Protein AF-A0A5C4WBJ3-F1 (afdb_monomer_lite)

Structure (mmCIF, N/CA/C/O backbone):
data_AF-A0A5C4WBJ3-F1
#
_entry.id   AF-A0A5C4WBJ3-F1
#
loop_
_atom_site.group_PDB
_atom_site.id
_atom_site.type_symbol
_atom_site.label_atom_id
_atom_site.label_alt_id
_atom_site.label_comp_id
_atom_site.label_asym_id
_atom_site.label_entity_id
_atom_site.label_seq_id
_atom_site.pdbx_PDB_ins_code
_atom_site.Cartn_x
_atom_site.Cartn_y
_atom_site.Cartn_z
_atom_site.occupancy
_atom_site.B_iso_or_equiv
_atom_site.auth_seq_id
_atom_site.auth_comp_id
_atom_site.auth_asym_id
_atom_site.auth_atom_id
_atom_site.pdbx_PDB_model_num
ATOM 1 N N . MET A 1 1 ? 21.682 9.623 -30.416 1.00 44.88 1 MET A N 1
ATOM 2 C CA . MET A 1 1 ? 21.051 10.030 -29.143 1.00 44.88 1 MET A CA 1
ATOM 3 C C . MET A 1 1 ? 19.793 9.192 -28.966 1.00 44.88 1 MET A C 1
ATOM 5 O O . MET A 1 1 ? 18.893 9.322 -29.782 1.00 44.88 1 MET A O 1
ATOM 9 N N . LYS A 1 2 ? 19.762 8.247 -28.016 1.00 42.19 2 LYS A N 1
ATOM 10 C CA . LYS A 1 2 ? 18.542 7.475 -27.725 1.00 42.19 2 LYS A CA 1
ATOM 11 C C . LYS A 1 2 ? 17.678 8.330 -26.802 1.00 42.19 2 LYS A C 1
ATOM 13 O O . LYS A 1 2 ? 18.071 8.558 -25.665 1.00 42.19 2 LYS A O 1
ATOM 18 N N . ILE A 1 3 ? 16.555 8.831 -27.305 1.00 49.19 3 ILE A N 1
ATOM 19 C CA . ILE A 1 3 ? 15.527 9.446 -26.464 1.00 49.19 3 ILE A CA 1
ATOM 20 C C . ILE A 1 3 ? 14.835 8.277 -25.767 1.00 49.19 3 ILE A C 1
ATOM 22 O O . ILE A 1 3 ? 14.109 7.524 -26.413 1.00 49.19 3 ILE A O 1
ATOM 26 N N . GLN A 1 4 ? 15.145 8.054 -24.491 1.00 53.19 4 GLN A N 1
ATOM 27 C CA . GLN A 1 4 ? 14.350 7.140 -23.680 1.00 53.19 4 GLN A CA 1
ATOM 28 C C . GLN A 1 4 ? 13.163 7.929 -23.127 1.00 53.19 4 GLN A C 1
ATOM 30 O O . GLN A 1 4 ? 13.381 9.004 -22.562 1.00 53.19 4 GLN A O 1
ATOM 35 N N . PRO A 1 5 ? 11.920 7.458 -23.319 1.00 51.28 5 PRO A N 1
ATOM 36 C CA . PRO A 1 5 ? 10.785 8.063 -22.647 1.00 51.28 5 PRO A CA 1
ATOM 37 C C . PRO A 1 5 ? 11.014 7.935 -21.138 1.00 51.28 5 PRO A C 1
ATOM 39 O O . PRO A 1 5 ? 11.160 6.833 -20.622 1.00 51.28 5 PRO A O 1
ATOM 42 N N . LYS A 1 6 ? 11.073 9.073 -20.442 1.00 59.47 6 LYS A N 1
ATOM 43 C CA . LYS A 1 6 ? 11.221 9.144 -18.980 1.00 59.47 6 LYS A CA 1
ATOM 44 C C . LYS A 1 6 ? 9.929 8.798 -18.223 1.00 59.47 6 LYS A C 1
ATOM 46 O O . LYS A 1 6 ? 9.885 8.932 -17.007 1.00 59.47 6 LYS A O 1
ATOM 51 N N . HIS A 1 7 ? 8.876 8.377 -18.922 1.00 63.12 7 HIS A N 1
ATOM 52 C CA . HIS A 1 7 ? 7.618 8.006 -18.287 1.00 63.12 7 HIS A CA 1
ATOM 53 C C . HIS A 1 7 ? 7.798 6.685 -17.542 1.00 63.12 7 HIS A C 1
ATOM 55 O O . HIS A 1 7 ? 8.005 5.635 -18.153 1.00 63.12 7 HIS A O 1
ATOM 61 N N . LYS A 1 8 ? 7.746 6.760 -16.213 1.00 74.75 8 LYS A N 1
ATOM 62 C CA . LYS A 1 8 ? 7.714 5.595 -15.333 1.00 74.75 8 LYS A CA 1
ATOM 63 C C . LYS A 1 8 ? 6.273 5.078 -15.338 1.00 74.75 8 LYS A C 1
ATOM 65 O O . LYS A 1 8 ? 5.350 5.856 -15.134 1.00 74.75 8 LYS A O 1
ATOM 70 N N . VAL A 1 9 ? 6.066 3.796 -15.632 1.00 83.50 9 VAL A N 1
ATOM 71 C CA . VAL A 1 9 ? 4.724 3.195 -15.709 1.00 83.50 9 VAL A CA 1
ATOM 72 C C . VAL A 1 9 ? 4.536 2.243 -14.538 1.00 83.50 9 VAL A C 1
ATOM 74 O O . VAL A 1 9 ? 5.408 1.425 -14.256 1.00 83.50 9 VAL A O 1
ATOM 77 N N . ALA A 1 10 ? 3.392 2.311 -13.861 1.00 90.38 10 ALA A N 1
ATOM 78 C CA . ALA A 1 10 ? 3.086 1.392 -12.773 1.00 90.38 10 ALA A CA 1
ATOM 79 C C . ALA A 1 10 ? 2.719 -0.001 -13.306 1.00 90.38 10 ALA A C 1
ATOM 81 O O . ALA A 1 10 ? 1.766 -0.160 -14.068 1.00 90.38 10 ALA A O 1
ATOM 82 N N . GLY A 1 11 ? 3.435 -1.025 -12.847 1.00 94.19 11 GLY A N 1
ATOM 83 C CA . GLY A 1 11 ? 2.983 -2.410 -12.911 1.00 94.19 11 GLY A CA 1
ATOM 84 C C . GLY A 1 11 ? 2.246 -2.756 -11.621 1.00 94.19 11 GLY A C 1
ATOM 85 O O . GLY A 1 11 ? 2.813 -2.592 -10.540 1.00 94.19 11 GLY A O 1
ATOM 86 N N . MET A 1 12 ? 1.011 -3.258 -11.716 1.00 96.50 12 MET A N 1
ATOM 87 C CA . MET A 1 12 ? 0.213 -3.684 -10.557 1.00 96.50 12 MET A CA 1
ATOM 88 C C . MET A 1 12 ? -0.168 -5.164 -10.638 1.00 96.50 12 MET A C 1
ATOM 90 O O . MET A 1 12 ? -0.562 -5.649 -11.698 1.00 96.50 12 MET A O 1
ATOM 94 N N . LEU A 1 13 ? -0.073 -5.875 -9.514 1.00 97.19 13 LEU A N 1
ATOM 95 C CA . LEU A 1 13 ? -0.484 -7.275 -9.395 1.00 97.19 13 LEU A CA 1
ATOM 96 C C . LEU A 1 13 ? -1.264 -7.496 -8.105 1.00 97.19 13 LEU A C 1
ATOM 98 O O . LEU A 1 13 ? -0.804 -7.148 -7.020 1.00 97.19 13 LEU A O 1
ATOM 102 N N . VAL A 1 14 ? -2.423 -8.134 -8.230 1.00 97.75 14 VAL A N 1
ATOM 103 C CA . VAL A 1 14 ? -3.223 -8.587 -7.092 1.00 97.75 14 VAL A CA 1
ATOM 104 C C . VAL A 1 14 ? -2.889 -10.042 -6.798 1.00 97.75 14 VAL A C 1
ATOM 106 O O . VAL A 1 14 ? -2.876 -10.879 -7.700 1.00 97.75 14 VAL A O 1
ATOM 109 N N . VAL A 1 15 ? -2.627 -10.340 -5.531 1.00 97.62 15 VAL A N 1
ATOM 110 C CA . VAL A 1 15 ? -2.229 -11.662 -5.056 1.00 97.62 15 VAL A CA 1
ATOM 111 C C . VAL A 1 15 ? -3.167 -12.089 -3.938 1.00 97.62 15 VAL A C 1
ATOM 113 O O . VAL A 1 15 ? -3.178 -11.485 -2.869 1.00 97.62 15 VAL A O 1
ATOM 116 N N . ASP A 1 16 ? -3.942 -13.145 -4.168 1.00 96.44 16 ASP A N 1
ATOM 117 C CA . ASP A 1 16 ? -4.686 -13.822 -3.105 1.00 96.44 16 ASP A CA 1
ATOM 118 C C . ASP A 1 16 ? -3.759 -14.755 -2.319 1.00 96.44 16 ASP A C 1
ATOM 120 O O . ASP A 1 16 ? -2.888 -15.415 -2.897 1.00 96.44 16 ASP A O 1
ATOM 124 N N . ARG A 1 17 ? -3.975 -14.842 -1.001 1.00 96.12 17 ARG A N 1
ATOM 125 C CA . ARG A 1 17 ? -3.176 -15.660 -0.075 1.00 96.12 17 ARG A CA 1
ATOM 126 C C . ARG A 1 17 ? -2.990 -17.093 -0.566 1.00 96.12 17 ARG A C 1
ATOM 128 O O . ARG A 1 17 ? -1.862 -17.579 -0.617 1.00 96.12 17 ARG A O 1
ATOM 135 N N . ASP A 1 18 ? -4.075 -17.728 -0.996 1.00 95.38 18 ASP A N 1
ATOM 136 C CA . ASP A 1 18 ? -4.088 -19.135 -1.420 1.00 95.38 18 ASP A CA 1
ATOM 137 C C . ASP A 1 18 ? -3.244 -19.394 -2.679 1.00 95.38 18 ASP A C 1
ATOM 139 O O . ASP A 1 18 ? -2.827 -20.521 -2.945 1.00 95.38 18 ASP A O 1
ATOM 143 N N . TYR A 1 19 ? -2.949 -18.343 -3.447 1.00 95.44 19 TYR A N 1
ATOM 144 C CA . TYR A 1 19 ? -2.185 -18.421 -4.690 1.00 95.44 19 TYR A CA 1
ATOM 145 C C . TYR A 1 19 ? -0.859 -17.663 -4.625 1.00 95.44 19 TYR A C 1
ATOM 147 O O . TYR A 1 19 ? -0.157 -17.584 -5.634 1.00 95.44 19 TYR A O 1
ATOM 155 N N . ALA A 1 20 ? -0.467 -17.158 -3.453 1.00 94.94 20 ALA A N 1
ATOM 156 C CA . ALA A 1 20 ? 0.694 -16.288 -3.313 1.00 94.94 20 ALA A CA 1
ATOM 157 C C . ALA A 1 20 ? 1.997 -16.939 -3.797 1.00 94.94 20 ALA A C 1
ATOM 159 O O . ALA A 1 20 ? 2.807 -16.282 -4.456 1.00 94.94 20 ALA A O 1
ATOM 160 N N . ILE A 1 21 ? 2.163 -18.248 -3.576 1.00 94.94 21 ILE A N 1
ATOM 161 C CA . ILE A 1 21 ? 3.327 -19.027 -4.036 1.00 94.94 21 ILE A CA 1
ATOM 162 C C . ILE A 1 21 ? 3.516 -18.970 -5.565 1.00 94.94 21 ILE A C 1
ATOM 164 O O . ILE A 1 21 ? 4.644 -19.064 -6.055 1.00 94.94 21 ILE A O 1
ATOM 168 N N . ARG A 1 22 ? 2.424 -18.761 -6.317 1.00 95.88 22 ARG A N 1
ATOM 169 C CA . ARG A 1 22 ? 2.396 -18.681 -7.786 1.00 95.88 22 ARG A CA 1
ATOM 170 C C . ARG A 1 22 ? 2.725 -17.288 -8.321 1.00 95.88 22 ARG A C 1
ATOM 172 O O . ARG A 1 22 ? 2.731 -17.108 -9.536 1.00 95.88 22 ARG A O 1
ATOM 179 N N . THR A 1 23 ? 3.002 -16.319 -7.446 1.00 96.56 23 THR A N 1
ATOM 180 C CA . THR A 1 23 ? 3.486 -14.995 -7.854 1.00 96.56 23 THR A CA 1
ATOM 181 C C . THR A 1 23 ? 4.742 -15.171 -8.718 1.00 96.56 23 THR A C 1
ATOM 183 O O . THR A 1 23 ? 5.690 -15.814 -8.247 1.00 96.56 23 THR A O 1
ATOM 186 N N . PRO A 1 24 ? 4.772 -14.641 -9.953 1.00 96.31 24 PRO A N 1
ATOM 187 C CA . PRO A 1 24 ? 5.900 -14.823 -10.863 1.00 96.31 24 PRO A CA 1
ATOM 188 C C . PRO A 1 24 ? 7.225 -14.298 -10.292 1.00 96.31 24 PRO A C 1
ATOM 190 O O . PRO A 1 24 ? 7.250 -13.330 -9.531 1.00 96.31 24 PRO A O 1
ATOM 193 N N . GLU A 1 25 ? 8.349 -14.933 -10.633 1.00 95.94 25 GLU A N 1
ATOM 194 C CA . GLU A 1 25 ? 9.658 -14.566 -10.067 1.00 95.94 25 GLU A CA 1
ATOM 195 C C . GLU A 1 25 ? 10.145 -13.170 -10.477 1.00 95.94 25 GLU A C 1
ATOM 197 O O . GLU A 1 25 ? 10.859 -12.527 -9.708 1.00 95.94 25 GLU A O 1
ATOM 202 N N . ASP A 1 26 ? 9.715 -12.660 -11.632 1.00 95.12 26 ASP A N 1
ATOM 203 C CA . ASP A 1 26 ? 10.029 -11.307 -12.108 1.00 95.12 26 ASP A CA 1
ATOM 204 C C . ASP A 1 26 ? 9.369 -10.206 -11.255 1.00 95.12 26 ASP A C 1
ATOM 206 O O . ASP A 1 26 ? 9.742 -9.037 -11.337 1.00 95.12 26 ASP A O 1
ATOM 210 N N . TRP A 1 27 ? 8.433 -10.565 -10.372 1.00 96.69 27 TRP A N 1
ATOM 211 C CA . TRP A 1 27 ? 7.917 -9.682 -9.324 1.00 96.69 27 TRP A CA 1
ATOM 212 C C . TRP A 1 27 ? 8.817 -9.617 -8.088 1.00 96.69 27 TRP A C 1
ATOM 214 O O . TRP A 1 27 ? 8.510 -8.902 -7.136 1.00 96.69 27 TRP A O 1
ATOM 224 N N . ASN A 1 28 ? 9.957 -10.311 -8.059 1.00 97.00 28 ASN A N 1
ATOM 225 C CA . ASN A 1 28 ? 10.933 -10.165 -6.983 1.00 97.00 28 ASN A CA 1
ATOM 226 C C . ASN A 1 28 ? 11.854 -8.944 -7.175 1.00 97.00 28 ASN A C 1
ATOM 228 O O . ASN A 1 28 ? 13.078 -9.060 -7.140 1.00 97.00 28 ASN A O 1
ATOM 232 N N . VAL A 1 29 ? 11.247 -7.773 -7.359 1.00 96.38 29 VAL A N 1
ATOM 233 C CA . VAL A 1 29 ? 11.904 -6.482 -7.623 1.00 96.38 29 VAL A CA 1
ATOM 234 C C . VAL A 1 29 ? 11.525 -5.443 -6.564 1.00 96.38 29 VAL A C 1
ATOM 236 O O . VAL A 1 29 ? 10.570 -5.675 -5.816 1.00 96.38 29 VAL A O 1
ATOM 239 N N . PRO A 1 30 ? 12.246 -4.313 -6.460 1.00 96.62 30 PRO A N 1
ATOM 240 C CA . PRO A 1 30 ? 11.859 -3.223 -5.575 1.00 96.62 30 PRO A CA 1
ATOM 241 C C . PRO A 1 30 ? 10.481 -2.631 -5.902 1.00 96.62 30 PRO A C 1
ATOM 243 O O . PRO A 1 30 ? 10.091 -2.531 -7.066 1.00 96.62 30 PRO A O 1
ATOM 246 N N . GLY A 1 31 ? 9.779 -2.178 -4.867 1.00 96.44 31 GLY A N 1
ATOM 247 C CA . GLY A 1 31 ? 8.517 -1.458 -4.995 1.00 96.44 31 GLY A CA 1
ATOM 248 C C . GLY A 1 31 ? 7.750 -1.379 -3.686 1.00 96.44 31 GLY A C 1
ATOM 249 O O . GLY A 1 31 ? 8.330 -1.522 -2.606 1.00 96.44 31 GLY A O 1
ATOM 250 N N . VAL A 1 32 ? 6.442 -1.168 -3.785 1.00 97.50 32 VAL A N 1
ATOM 251 C CA . VAL A 1 32 ? 5.538 -1.063 -2.633 1.00 97.50 32 VAL A CA 1
ATOM 252 C C . VAL A 1 32 ? 4.422 -2.092 -2.713 1.00 97.50 32 VAL A C 1
ATOM 254 O O . VAL A 1 32 ? 4.072 -2.573 -3.790 1.00 97.50 32 VAL A O 1
ATOM 257 N N . TYR A 1 33 ? 3.891 -2.472 -1.563 1.00 98.12 33 TYR A N 1
ATOM 258 C CA . TYR A 1 33 ? 2.781 -3.398 -1.458 1.00 98.12 33 TYR A CA 1
ATOM 259 C C . TYR A 1 33 ? 1.792 -2.943 -0.391 1.00 98.12 33 TYR A C 1
ATOM 261 O O . TYR A 1 33 ? 2.151 -2.289 0.587 1.00 98.12 33 TYR A O 1
ATOM 269 N N . LEU A 1 34 ? 0.545 -3.338 -0.587 1.00 98.31 34 LEU A N 1
ATOM 270 C CA . LEU A 1 34 ? -0.560 -3.147 0.335 1.00 98.31 34 LEU A CA 1
ATOM 271 C C . LEU A 1 34 ? -1.146 -4.517 0.659 1.00 98.31 34 LEU A C 1
ATOM 273 O O . LEU A 1 34 ? -1.502 -5.261 -0.249 1.00 98.31 34 LEU A O 1
ATOM 277 N N . LEU A 1 35 ? -1.231 -4.856 1.937 1.00 98.38 35 LEU A N 1
ATOM 278 C CA . LEU A 1 35 ? -1.924 -6.037 2.439 1.00 98.38 35 LEU A CA 1
ATOM 279 C C . LEU A 1 35 ? -3.315 -5.628 2.903 1.00 98.38 35 LEU A C 1
ATOM 281 O O . LEU A 1 35 ? -3.482 -4.536 3.442 1.00 98.38 35 LEU A O 1
ATOM 285 N N . MET A 1 36 ? -4.287 -6.499 2.667 1.00 97.94 36 MET A N 1
ATOM 286 C CA . MET A 1 36 ? -5.694 -6.229 2.920 1.00 97.94 36 MET A CA 1
ATOM 287 C C . MET A 1 36 ? -6.330 -7.405 3.652 1.00 97.94 36 MET A C 1
ATOM 289 O O . MET A 1 36 ? -6.074 -8.574 3.322 1.00 97.94 36 MET A O 1
ATOM 293 N N . ASP A 1 37 ? -7.188 -7.074 4.607 1.00 96.56 37 ASP A N 1
ATOM 294 C CA . ASP A 1 37 ? -8.173 -7.977 5.185 1.00 96.56 37 ASP A CA 1
ATOM 295 C C . ASP A 1 37 ? -9.500 -7.898 4.452 1.00 96.56 37 ASP A C 1
ATOM 297 O O . ASP A 1 37 ? -9.772 -6.963 3.704 1.00 96.56 37 ASP A O 1
ATOM 301 N N . ARG A 1 38 ? -10.336 -8.914 4.662 1.00 95.94 38 ARG A N 1
ATOM 302 C CA . ARG A 1 38 ? -11.669 -8.932 4.069 1.00 95.94 38 ARG A CA 1
ATOM 303 C C . ARG A 1 38 ? -12.490 -7.783 4.664 1.00 95.94 38 ARG A C 1
ATOM 305 O O . ARG A 1 38 ? -12.496 -7.658 5.888 1.00 95.94 38 ARG A O 1
ATOM 312 N N . PRO A 1 39 ? -13.214 -7.015 3.834 1.00 96.00 39 PRO A N 1
ATOM 313 C CA . PRO A 1 39 ? -14.180 -6.056 4.341 1.00 96.00 39 PRO A CA 1
ATOM 314 C C . PRO A 1 39 ? -15.218 -6.717 5.255 1.00 96.00 39 PRO A C 1
ATOM 316 O O . PRO A 1 39 ? -15.686 -7.824 4.963 1.00 96.00 39 PRO A O 1
ATOM 319 N N . ASP A 1 40 ? -15.554 -6.047 6.356 1.00 95.00 40 ASP A N 1
ATOM 320 C CA . ASP A 1 40 ? -16.653 -6.418 7.247 1.00 95.00 40 ASP A CA 1
ATOM 321 C C . ASP A 1 40 ? -18.022 -6.050 6.636 1.00 95.00 40 ASP A C 1
ATOM 323 O O . ASP A 1 40 ? -18.115 -5.590 5.492 1.00 95.00 40 ASP A O 1
ATOM 327 N N . ALA A 1 41 ? -19.110 -6.302 7.370 1.00 92.69 41 ALA A N 1
ATOM 328 C CA . ALA A 1 41 ? -20.467 -6.028 6.889 1.00 92.69 41 ALA A CA 1
ATOM 329 C C . ALA A 1 41 ? -20.725 -4.525 6.667 1.00 92.69 41 ALA A C 1
ATOM 331 O O . ALA A 1 41 ? -21.540 -4.153 5.824 1.00 92.69 41 ALA A O 1
ATOM 332 N N . GLU A 1 42 ? -19.999 -3.674 7.388 1.00 90.38 42 GLU A N 1
ATOM 333 C CA . GLU A 1 42 ? -20.033 -2.218 7.301 1.00 90.38 42 GLU A CA 1
ATOM 334 C C . GLU A 1 42 ? -19.051 -1.668 6.246 1.00 90.38 42 GLU A C 1
ATOM 336 O O . GLU A 1 42 ? -18.988 -0.457 6.020 1.00 90.38 42 GLU A O 1
ATOM 341 N N . GLY A 1 43 ? -18.296 -2.543 5.571 1.00 91.25 43 GLY A N 1
ATOM 342 C CA . GLY A 1 43 ? -17.327 -2.187 4.538 1.00 91.25 43 GLY A CA 1
ATOM 343 C C . GLY A 1 43 ? -15.991 -1.670 5.074 1.00 91.25 43 GLY A C 1
ATOM 344 O O . GLY A 1 43 ? -15.212 -1.117 4.295 1.00 91.25 43 GLY A O 1
ATOM 345 N N . ARG A 1 44 ? -15.706 -1.838 6.371 1.00 95.31 44 ARG A N 1
ATOM 346 C CA . ARG A 1 44 ? -14.402 -1.530 6.972 1.00 95.31 44 ARG A CA 1
ATOM 347 C C . ARG A 1 44 ? -13.435 -2.685 6.787 1.00 95.31 44 ARG A C 1
ATOM 349 O O . ARG A 1 44 ? -13.845 -3.840 6.729 1.00 95.31 44 ARG A O 1
ATOM 356 N N . TRP A 1 45 ? -12.147 -2.392 6.712 1.00 97.06 45 TRP A N 1
ATOM 357 C CA . TRP A 1 45 ? -11.132 -3.406 6.444 1.00 97.06 45 TRP A CA 1
ATOM 358 C C . TRP A 1 45 ? -9.769 -3.012 7.005 1.00 97.06 45 TRP A C 1
ATOM 360 O O . TRP A 1 45 ? -9.417 -1.835 7.069 1.00 97.06 45 TRP A O 1
ATOM 370 N N . GLY A 1 46 ? -8.999 -4.027 7.395 1.00 97.12 46 GLY A N 1
ATOM 371 C CA . GLY A 1 46 ? -7.623 -3.879 7.849 1.00 97.12 46 GLY A CA 1
ATOM 372 C C . GLY A 1 46 ? -6.657 -3.717 6.679 1.00 97.12 46 GLY A C 1
ATOM 373 O O . GLY A 1 46 ? -6.759 -4.415 5.665 1.00 97.12 46 GLY A O 1
ATOM 374 N N . ALA A 1 47 ? -5.696 -2.809 6.824 1.00 97.81 47 ALA A N 1
ATOM 375 C CA . ALA A 1 47 ? -4.676 -2.520 5.829 1.00 97.81 47 ALA A CA 1
ATOM 376 C C . ALA A 1 47 ? -3.269 -2.482 6.431 1.00 97.81 47 ALA A C 1
ATOM 378 O O . ALA A 1 47 ? -3.051 -2.034 7.559 1.00 97.81 47 ALA A O 1
ATOM 379 N N . TYR A 1 48 ? -2.280 -2.887 5.638 1.00 97.75 48 TYR A N 1
ATOM 380 C CA . TYR A 1 48 ? -0.871 -2.646 5.937 1.00 97.75 48 TYR A CA 1
ATOM 381 C C . TYR A 1 48 ? -0.116 -2.257 4.673 1.00 97.75 48 TYR A C 1
ATOM 383 O O . TYR A 1 48 ? -0.107 -3.001 3.694 1.00 97.75 48 TYR A O 1
ATOM 391 N N . VAL A 1 49 ? 0.561 -1.114 4.707 1.00 97.81 49 VAL A N 1
ATOM 392 C CA . VAL A 1 49 ? 1.428 -0.652 3.621 1.00 97.81 49 VAL A CA 1
ATOM 393 C C . VAL A 1 49 ? 2.868 -0.994 3.957 1.00 97.81 49 VAL A C 1
ATOM 395 O O . VAL A 1 49 ? 3.345 -0.708 5.054 1.00 97.81 49 VAL A O 1
ATOM 398 N N . GLY A 1 50 ? 3.578 -1.583 3.007 1.00 96.56 50 GLY A N 1
ATOM 399 C CA . GLY A 1 50 ? 4.999 -1.837 3.150 1.00 96.56 50 GLY A CA 1
ATOM 400 C C . GLY A 1 50 ? 5.754 -1.607 1.855 1.00 96.56 50 GLY A C 1
ATOM 401 O O . GLY A 1 50 ? 5.194 -1.611 0.760 1.00 96.56 50 GLY A O 1
ATOM 402 N N . LYS A 1 51 ? 7.070 -1.470 1.971 1.00 96.19 51 LYS A N 1
ATOM 403 C CA . LYS A 1 51 ? 7.975 -1.481 0.820 1.00 96.19 51 LYS A CA 1
ATOM 404 C C . LYS A 1 51 ? 8.887 -2.693 0.779 1.00 96.19 51 LYS A C 1
ATOM 406 O O . LYS A 1 51 ? 9.231 -3.304 1.795 1.00 96.19 51 LYS A O 1
ATOM 411 N N . ALA A 1 52 ? 9.360 -2.991 -0.420 1.00 96.12 52 ALA A N 1
ATOM 412 C CA . ALA A 1 52 ? 10.444 -3.917 -0.663 1.00 96.12 52 ALA A CA 1
ATOM 413 C C . ALA A 1 52 ? 11.567 -3.211 -1.426 1.00 96.12 52 ALA A C 1
ATOM 415 O O . ALA A 1 52 ? 11.335 -2.569 -2.443 1.00 96.12 52 ALA A O 1
ATOM 416 N N . THR A 1 53 ? 12.800 -3.354 -0.941 1.00 92.19 53 THR A N 1
ATOM 417 C CA . THR A 1 53 ? 14.008 -2.913 -1.650 1.00 92.19 53 THR A CA 1
ATOM 418 C C . THR A 1 53 ? 14.785 -4.149 -2.106 1.00 92.19 53 THR A C 1
ATOM 420 O O . THR A 1 53 ? 14.312 -4.881 -2.969 1.00 92.19 53 THR A O 1
ATOM 423 N N . THR A 1 54 ? 15.914 -4.471 -1.475 1.00 90.19 54 THR A N 1
ATOM 424 C CA . THR A 1 54 ? 16.821 -5.560 -1.871 1.00 90.19 54 THR A CA 1
ATOM 425 C C . THR A 1 54 ? 16.176 -6.947 -1.839 1.00 90.19 54 THR A C 1
ATOM 427 O O . THR A 1 54 ? 16.537 -7.819 -2.621 1.00 90.19 54 THR A O 1
ATOM 430 N N . SER A 1 55 ? 15.218 -7.181 -0.939 1.00 90.69 55 SER A N 1
ATOM 431 C CA . SER A 1 55 ? 14.526 -8.471 -0.842 1.00 90.69 55 SER A CA 1
ATOM 432 C C . SER A 1 55 ? 13.572 -8.734 -2.013 1.00 90.69 55 SER A C 1
ATOM 434 O O . SER A 1 55 ? 13.354 -9.895 -2.341 1.00 90.69 55 SER A O 1
ATOM 436 N N . GLY A 1 56 ? 13.025 -7.683 -2.634 1.00 96.50 56 GLY A N 1
ATOM 437 C CA . GLY A 1 56 ? 11.989 -7.779 -3.664 1.00 96.50 56 GLY A CA 1
ATOM 438 C C . GLY A 1 56 ? 10.566 -7.965 -3.117 1.00 96.50 56 GLY A C 1
ATOM 439 O O . GLY A 1 56 ? 10.373 -8.452 -1.996 1.00 96.50 56 GLY A O 1
ATOM 440 N N . LEU A 1 57 ? 9.571 -7.535 -3.900 1.00 98.00 57 LEU A N 1
ATOM 441 C CA . LEU A 1 57 ? 8.148 -7.560 -3.539 1.00 98.00 57 LEU A CA 1
ATOM 442 C C . LEU A 1 57 ? 7.645 -8.978 -3.286 1.00 98.00 57 LEU A C 1
ATOM 444 O O . LEU A 1 57 ? 7.087 -9.240 -2.222 1.00 98.00 57 LEU A O 1
ATOM 448 N N . ARG A 1 58 ? 7.898 -9.903 -4.222 1.00 97.81 58 ARG A N 1
ATOM 449 C CA . ARG A 1 58 ? 7.473 -11.306 -4.106 1.00 97.81 58 ARG A CA 1
ATOM 450 C C . ARG A 1 58 ? 7.861 -11.918 -2.759 1.00 97.81 58 ARG A C 1
ATOM 452 O O . ARG A 1 58 ? 6.996 -12.430 -2.056 1.00 97.81 58 ARG A O 1
ATOM 459 N N . LYS A 1 59 ? 9.144 -11.858 -2.381 1.00 97.44 59 LYS A N 1
ATOM 460 C CA . LYS A 1 59 ? 9.615 -12.444 -1.113 1.00 97.44 59 LYS A CA 1
ATOM 461 C C . LYS A 1 59 ? 8.956 -11.798 0.105 1.00 97.44 59 LYS A C 1
ATOM 463 O O . LYS A 1 59 ? 8.566 -12.513 1.020 1.00 97.44 59 LYS A O 1
ATOM 468 N N . ARG A 1 60 ? 8.814 -10.467 0.115 1.00 97.19 60 ARG A N 1
ATOM 469 C CA . ARG A 1 60 ? 8.208 -9.745 1.246 1.00 97.19 60 ARG A CA 1
ATOM 470 C C . ARG A 1 60 ? 6.734 -10.061 1.417 1.00 97.19 60 ARG A C 1
ATOM 472 O O . ARG A 1 60 ? 6.307 -10.312 2.535 1.00 97.19 60 ARG A O 1
ATOM 479 N N . VAL A 1 61 ? 5.975 -10.072 0.328 1.00 97.44 61 VAL A N 1
ATOM 480 C CA . VAL A 1 61 ? 4.545 -10.375 0.387 1.00 97.44 61 VAL A CA 1
ATOM 481 C C . VAL A 1 61 ? 4.315 -11.819 0.819 1.00 97.44 61 VAL A C 1
ATOM 483 O O . VAL A 1 61 ? 3.479 -12.042 1.684 1.00 97.44 61 VAL A O 1
ATOM 486 N N . LEU A 1 62 ? 5.091 -12.782 0.308 1.00 97.06 62 LEU A N 1
ATOM 487 C CA . LEU A 1 62 ? 5.022 -14.173 0.775 1.00 97.06 62 LEU A CA 1
ATOM 488 C C . LEU A 1 62 ? 5.238 -14.275 2.290 1.00 97.06 62 LEU A C 1
ATOM 490 O O . LEU A 1 62 ? 4.402 -14.842 2.985 1.00 97.06 62 LEU A O 1
ATOM 494 N N . GLU A 1 63 ? 6.298 -13.649 2.808 1.00 96.31 63 GLU A N 1
ATOM 495 C CA . GLU A 1 63 ? 6.591 -13.637 4.247 1.00 96.31 63 GLU A CA 1
ATOM 496 C C . GLU A 1 63 ? 5.432 -13.041 5.069 1.00 96.31 63 GLU A C 1
ATOM 498 O O . GLU A 1 63 ? 5.060 -13.566 6.119 1.00 96.31 63 GLU A O 1
ATOM 503 N N . GLN A 1 64 ? 4.847 -11.936 4.601 1.00 96.12 64 GLN A N 1
ATOM 504 C CA . GLN A 1 64 ? 3.758 -11.264 5.308 1.00 96.12 64 GLN A CA 1
ATOM 505 C C . GLN A 1 64 ? 2.452 -12.062 5.275 1.00 96.12 64 GLN A C 1
ATOM 507 O O . GLN A 1 64 ? 1.767 -12.158 6.293 1.00 96.12 64 GLN A O 1
ATOM 512 N N . LEU A 1 65 ? 2.113 -12.654 4.128 1.00 95.56 65 LEU A N 1
ATOM 513 C CA . LEU A 1 65 ? 0.920 -13.483 3.977 1.00 95.56 65 LEU A CA 1
ATOM 514 C C . LEU A 1 65 ? 1.025 -14.778 4.796 1.00 95.56 65 LEU A C 1
ATOM 516 O O . LEU A 1 65 ? 0.018 -15.232 5.327 1.00 95.56 65 LEU A O 1
ATOM 520 N N . GLU A 1 66 ? 2.220 -15.351 4.960 1.00 93.31 66 GLU A N 1
ATOM 521 C CA . GLU A 1 66 ? 2.435 -16.526 5.819 1.00 93.31 66 GLU A CA 1
ATOM 522 C C . GLU A 1 66 ? 2.256 -16.204 7.310 1.00 93.31 66 GLU A C 1
ATOM 524 O O . GLU A 1 66 ? 1.661 -16.988 8.050 1.00 93.31 66 GLU A O 1
ATOM 529 N N . ARG A 1 67 ? 2.756 -15.047 7.759 1.00 91.25 67 ARG A N 1
ATOM 530 C CA . ARG A 1 67 ? 2.790 -14.666 9.182 1.00 91.25 67 ARG A CA 1
ATOM 531 C C . ARG A 1 67 ? 1.530 -13.947 9.668 1.00 91.25 67 ARG A C 1
ATOM 533 O O . ARG A 1 67 ? 1.297 -13.895 10.874 1.00 91.25 67 ARG A O 1
ATOM 540 N N . GLY A 1 68 ? 0.776 -13.333 8.759 1.00 88.44 68 GLY A N 1
ATOM 541 C CA . GLY A 1 68 ? -0.367 -12.473 9.067 1.00 88.44 68 GLY A CA 1
ATOM 542 C C . GLY A 1 68 ? -1.728 -13.125 8.820 1.00 88.44 68 GLY A C 1
ATOM 543 O O . GLY A 1 68 ? -1.827 -14.277 8.399 1.00 88.44 68 GLY A O 1
ATOM 544 N N . HIS A 1 69 ? -2.789 -12.355 9.063 1.00 93.81 69 HIS A N 1
ATOM 545 C CA . HIS A 1 69 ? -4.192 -12.709 8.794 1.00 93.81 69 HIS A CA 1
ATOM 546 C C . HIS A 1 69 ? -4.690 -12.201 7.429 1.00 93.81 69 HIS A C 1
ATOM 548 O O . HIS A 1 69 ? -5.757 -12.606 6.977 1.00 93.81 69 HIS A O 1
ATOM 554 N N . TRP A 1 70 ? -3.856 -11.423 6.739 1.00 97.44 70 TRP A N 1
ATOM 555 C CA . TRP A 1 70 ? -4.098 -10.873 5.413 1.00 97.44 70 TRP A CA 1
ATOM 556 C C . TRP A 1 70 ? -4.593 -11.929 4.426 1.00 97.44 70 TRP A C 1
ATOM 558 O O . TRP A 1 70 ? -4.005 -13.014 4.304 1.00 97.44 70 TRP A O 1
ATOM 568 N N . TYR A 1 71 ? -5.649 -11.599 3.686 1.00 96.75 71 TYR A N 1
ATOM 569 C CA . TYR A 1 71 ? -6.206 -12.496 2.670 1.00 96.75 71 TYR A CA 1
ATOM 570 C C . TYR A 1 71 ? -5.736 -12.141 1.257 1.00 96.75 71 TYR A C 1
ATOM 572 O O . TYR A 1 71 ? -5.738 -13.005 0.377 1.00 96.75 71 TYR A O 1
ATOM 580 N N . ARG A 1 72 ? -5.314 -10.889 1.042 1.00 97.25 72 ARG A N 1
ATOM 581 C CA . ARG A 1 72 ? -4.920 -10.376 -0.269 1.00 97.25 72 ARG A CA 1
ATOM 582 C C . ARG A 1 72 ? -3.814 -9.335 -0.159 1.00 97.25 72 ARG A C 1
ATOM 584 O O . ARG A 1 72 ? -3.705 -8.627 0.838 1.00 97.25 72 ARG A O 1
ATOM 591 N N . ALA A 1 73 ? -3.021 -9.224 -1.216 1.00 98.31 73 ALA A N 1
ATOM 592 C CA . ALA A 1 73 ? -2.034 -8.176 -1.399 1.00 98.31 73 ALA A CA 1
ATOM 593 C C . ALA A 1 73 ? -2.181 -7.503 -2.772 1.00 98.31 73 ALA A C 1
ATOM 595 O O . ALA A 1 73 ? -2.519 -8.156 -3.759 1.00 98.31 73 ALA A O 1
ATOM 596 N N . LEU A 1 74 ? -1.892 -6.207 -2.840 1.00 98.44 74 LEU A N 1
ATOM 597 C CA . LEU A 1 74 ? -1.664 -5.447 -4.065 1.00 98.44 74 LEU A CA 1
ATOM 598 C C . LEU A 1 74 ? -0.182 -5.076 -4.115 1.00 98.44 74 LEU A C 1
ATOM 600 O O . LEU A 1 74 ? 0.325 -4.427 -3.206 1.00 98.44 74 LEU A O 1
ATOM 604 N N . LEU A 1 75 ? 0.516 -5.501 -5.161 1.00 98.25 75 LEU A N 1
ATOM 605 C CA . LEU A 1 75 ? 1.923 -5.204 -5.406 1.00 98.25 75 LEU A CA 1
ATOM 606 C C . LEU A 1 75 ? 2.011 -4.129 -6.480 1.00 98.25 75 LEU A C 1
ATOM 608 O O . LEU A 1 75 ? 1.308 -4.208 -7.486 1.00 98.25 75 LEU A O 1
ATOM 612 N N . ILE A 1 76 ? 2.909 -3.168 -6.288 1.00 97.38 76 ILE A N 1
ATOM 613 C CA . ILE A 1 76 ? 3.143 -2.064 -7.213 1.00 97.38 76 ILE A CA 1
ATOM 614 C C . ILE A 1 76 ? 4.644 -1.967 -7.473 1.00 97.38 76 ILE A C 1
ATOM 616 O O . ILE A 1 76 ? 5.444 -1.740 -6.559 1.00 97.38 76 ILE A O 1
ATOM 620 N N . ARG A 1 77 ? 5.025 -2.136 -8.738 1.00 95.25 77 ARG A N 1
ATOM 621 C CA . ARG A 1 77 ? 6.398 -1.991 -9.230 1.00 95.25 77 ARG A CA 1
ATOM 622 C C . ARG A 1 77 ? 6.458 -0.950 -10.338 1.00 95.25 77 ARG A C 1
ATOM 624 O O . ARG A 1 77 ? 5.436 -0.532 -10.873 1.00 95.25 77 ARG A O 1
ATOM 631 N N . SER A 1 78 ? 7.670 -0.577 -10.718 1.00 93.38 78 SER A N 1
ATOM 632 C CA . SER A 1 78 ? 7.894 0.121 -11.979 1.00 93.38 78 SER A CA 1
ATOM 633 C C . SER A 1 78 ? 7.972 -0.879 -13.137 1.00 93.38 78 SER A C 1
ATOM 635 O O . SER A 1 78 ? 8.601 -1.932 -13.020 1.00 93.38 78 SER A O 1
ATOM 637 N N . GLU A 1 79 ? 7.316 -0.544 -14.239 1.00 89.06 79 GLU A N 1
ATOM 638 C CA . GLU A 1 79 ? 7.260 -1.279 -15.498 1.00 89.06 79 GLU A CA 1
ATOM 639 C C . GLU A 1 79 ? 8.075 -0.516 -16.561 1.00 89.06 79 GLU A C 1
ATOM 641 O O . GLU A 1 79 ? 8.268 0.696 -16.465 1.00 89.06 79 GLU A O 1
ATOM 646 N N . GLY A 1 80 ? 8.592 -1.208 -17.582 1.00 79.69 80 GLY A N 1
ATOM 647 C CA . GLY A 1 80 ? 9.362 -0.555 -18.655 1.00 79.69 80 GLY A CA 1
ATOM 648 C C . GLY A 1 80 ? 10.879 -0.475 -18.430 1.00 79.69 80 GLY A C 1
ATOM 649 O O . GLY A 1 80 ? 11.566 0.299 -19.090 1.00 79.69 80 GLY A O 1
ATOM 650 N N . GLY A 1 81 ? 11.431 -1.307 -17.540 1.00 74.06 81 GLY A N 1
ATOM 651 C CA . GLY A 1 81 ? 12.881 -1.539 -17.437 1.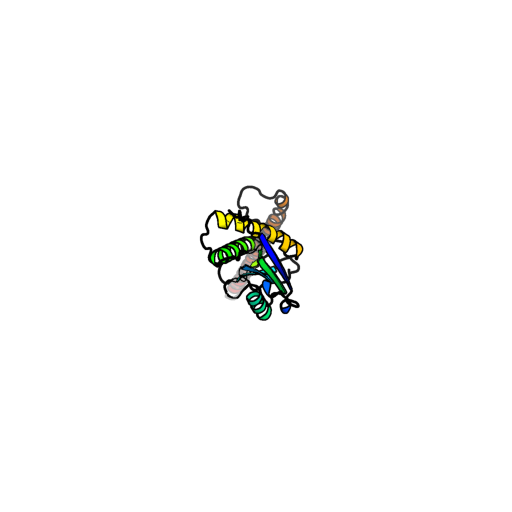00 74.06 81 GLY A CA 1
ATOM 652 C C . GLY A 1 81 ? 13.642 -0.613 -16.483 1.00 74.06 81 GLY A C 1
ATOM 653 O O . GLY A 1 81 ? 14.856 -0.753 -16.347 1.00 74.06 81 GLY A O 1
ATOM 654 N N . HIS A 1 82 ? 12.963 0.303 -15.794 1.00 83.19 82 HIS A N 1
ATOM 655 C CA . HIS A 1 82 ? 13.515 1.035 -14.650 1.00 83.19 82 HIS A CA 1
ATOM 656 C C . HIS A 1 82 ? 12.938 0.463 -13.358 1.00 83.19 82 HIS A C 1
ATOM 658 O O . HIS A 1 82 ? 11.735 0.230 -13.277 1.00 83.19 82 HIS A O 1
ATOM 664 N N . GLN A 1 83 ? 13.791 0.206 -12.366 1.00 90.31 83 GLN A N 1
ATOM 665 C CA . GLN A 1 83 ? 13.373 -0.265 -11.045 1.00 90.31 83 GLN A CA 1
ATOM 666 C C . GLN A 1 83 ? 13.353 0.897 -10.064 1.00 90.31 83 GLN A C 1
ATOM 668 O O . GLN A 1 83 ? 14.193 1.791 -10.150 1.00 90.31 83 GLN A O 1
ATOM 673 N N . LEU A 1 84 ? 12.430 0.831 -9.108 1.00 91.75 84 LEU A N 1
ATOM 674 C CA . LEU A 1 84 ? 12.340 1.825 -8.050 1.00 91.75 84 LEU A CA 1
ATOM 675 C C . LEU A 1 84 ? 13.563 1.723 -7.134 1.00 91.75 84 LEU A C 1
ATOM 677 O O . LEU A 1 84 ? 13.897 0.644 -6.638 1.00 91.75 84 LEU A O 1
ATOM 681 N N . HIS A 1 85 ? 14.224 2.841 -6.870 1.00 91.81 85 HIS A N 1
ATOM 682 C CA . HIS A 1 85 ? 15.235 2.908 -5.828 1.00 91.81 85 HIS A CA 1
ATOM 683 C C . HIS A 1 85 ? 14.591 3.052 -4.439 1.00 91.81 85 HIS A C 1
ATOM 685 O O . HIS A 1 85 ? 13.384 3.238 -4.280 1.00 91.81 85 HIS A O 1
ATOM 691 N N . SER A 1 86 ? 15.405 2.952 -3.384 1.00 91.56 86 SER A N 1
ATOM 692 C CA . SER A 1 86 ? 14.919 2.934 -1.995 1.00 91.56 86 SER A CA 1
ATOM 693 C C . SER A 1 86 ? 14.143 4.193 -1.596 1.00 91.56 86 SER A C 1
ATOM 695 O O . SER A 1 86 ? 13.180 4.077 -0.840 1.00 91.56 86 SER A O 1
ATOM 697 N N . GLY A 1 87 ? 14.569 5.357 -2.099 1.00 91.81 87 GLY A N 1
ATOM 698 C CA . GLY A 1 87 ? 13.870 6.641 -1.974 1.00 91.81 87 GLY A CA 1
ATOM 699 C C . GLY A 1 87 ? 12.467 6.627 -2.579 1.00 91.81 87 GLY A C 1
ATOM 700 O O . GLY A 1 87 ? 11.507 6.858 -1.857 1.00 91.81 87 GLY A O 1
ATOM 701 N N . GLU A 1 88 ? 12.331 6.272 -3.860 1.00 92.69 88 GLU A N 1
ATOM 702 C CA . GLU A 1 88 ? 11.029 6.220 -4.548 1.00 92.69 88 GLU A CA 1
ATOM 703 C C . GLU A 1 88 ? 10.071 5.233 -3.886 1.00 92.69 88 GLU A C 1
ATOM 705 O O . GLU A 1 88 ? 8.904 5.544 -3.667 1.00 92.69 88 GLU A O 1
ATOM 710 N N . ALA A 1 89 ? 10.573 4.055 -3.503 1.00 94.12 89 ALA A N 1
ATOM 711 C CA . ALA A 1 89 ? 9.772 3.075 -2.785 1.00 94.12 89 ALA A CA 1
ATOM 712 C C . ALA A 1 89 ? 9.332 3.587 -1.400 1.00 94.12 89 ALA A C 1
ATOM 714 O O . ALA A 1 89 ? 8.226 3.282 -0.974 1.00 94.12 89 ALA A O 1
ATOM 715 N N . ALA A 1 90 ? 10.167 4.359 -0.692 1.00 93.38 90 ALA A N 1
ATOM 716 C CA . ALA A 1 90 ? 9.795 4.961 0.594 1.00 93.38 90 ALA A CA 1
ATOM 717 C C . ALA A 1 90 ? 8.739 6.063 0.435 1.00 93.38 90 ALA A C 1
ATOM 719 O O . ALA A 1 90 ? 7.791 6.116 1.211 1.00 93.38 90 ALA A O 1
ATOM 720 N N . TRP A 1 91 ? 8.891 6.909 -0.581 1.00 93.38 91 TRP A N 1
ATOM 721 C CA . TRP A 1 91 ? 7.946 7.980 -0.878 1.00 93.38 91 TRP A CA 1
ATOM 722 C C . TRP A 1 91 ? 6.579 7.416 -1.284 1.00 93.38 91 TRP A C 1
ATOM 724 O O . TRP A 1 91 ? 5.558 7.802 -0.720 1.00 93.38 91 TRP A O 1
ATOM 734 N N . LEU A 1 92 ? 6.547 6.423 -2.185 1.00 94.38 92 LEU A N 1
ATOM 735 C CA . LEU A 1 92 ? 5.305 5.737 -2.565 1.00 94.38 92 LEU A CA 1
ATOM 736 C C . LEU A 1 92 ? 4.635 5.058 -1.364 1.00 94.38 92 LEU A C 1
ATOM 738 O O . LEU A 1 92 ? 3.418 5.129 -1.226 1.00 94.38 92 LEU A O 1
ATOM 742 N N . GLU A 1 93 ? 5.416 4.412 -0.493 1.00 96.06 93 GLU A N 1
ATOM 743 C CA . GLU A 1 93 ? 4.921 3.789 0.740 1.00 96.06 93 GLU A CA 1
ATOM 744 C C . GLU A 1 93 ? 4.267 4.838 1.650 1.00 96.06 93 GLU A C 1
ATOM 746 O O . GLU A 1 93 ? 3.167 4.613 2.150 1.00 96.06 93 GLU A O 1
ATOM 751 N N . GLY A 1 94 ? 4.902 6.004 1.808 1.00 94.50 94 GLY A N 1
ATOM 752 C CA . GLY A 1 94 ? 4.367 7.133 2.568 1.00 94.50 94 GLY A CA 1
ATOM 753 C C . GLY A 1 94 ? 3.066 7.682 1.984 1.00 94.50 94 GLY A C 1
ATOM 754 O O . GLY A 1 94 ? 2.082 7.807 2.705 1.00 94.50 94 GLY A O 1
ATOM 755 N N . LYS A 1 95 ? 3.013 7.937 0.673 1.00 94.06 95 LYS A N 1
ATOM 756 C CA . LYS A 1 95 ? 1.800 8.468 0.026 1.00 94.06 95 LYS A CA 1
ATOM 757 C C . LYS A 1 95 ? 0.635 7.484 0.026 1.00 94.06 95 LYS A C 1
ATOM 759 O O . LYS A 1 95 ? -0.506 7.900 0.210 1.00 94.06 95 LYS A O 1
ATOM 764 N N . LEU A 1 96 ? 0.906 6.190 -0.153 1.00 95.38 96 LEU A N 1
ATOM 765 C CA . LEU A 1 96 ? -0.119 5.154 -0.016 1.00 95.38 96 LEU A CA 1
ATOM 766 C C . LEU A 1 96 ? -0.634 5.064 1.415 1.00 95.38 96 LEU A C 1
ATOM 768 O O . LEU A 1 96 ? -1.840 4.956 1.616 1.00 95.38 96 LEU A O 1
ATOM 772 N N . TYR A 1 97 ? 0.268 5.121 2.396 1.00 96.12 97 TYR A N 1
ATOM 773 C CA . TYR A 1 97 ? -0.116 5.163 3.799 1.00 96.12 97 TYR A CA 1
ATOM 774 C C . TYR A 1 97 ? -1.018 6.365 4.081 1.00 96.12 97 TYR A C 1
ATOM 776 O O . TYR A 1 97 ? -2.080 6.185 4.662 1.00 96.12 97 TYR A O 1
ATOM 784 N N . ASP A 1 98 ? -0.627 7.563 3.643 1.00 93.31 98 ASP A N 1
ATOM 785 C CA . ASP A 1 98 ? -1.381 8.792 3.904 1.00 93.31 98 ASP A CA 1
ATOM 786 C C . ASP A 1 98 ? -2.789 8.717 3.293 1.00 93.31 98 ASP A C 1
ATOM 788 O O . ASP A 1 98 ? -3.776 8.945 3.986 1.00 93.31 98 ASP A O 1
ATOM 792 N N . GLY A 1 99 ? -2.904 8.275 2.034 1.00 93.00 99 GLY A N 1
ATOM 793 C CA . GLY A 1 99 ? -4.205 8.128 1.376 1.00 93.00 99 GLY A CA 1
ATOM 794 C C . GLY A 1 99 ? -5.129 7.092 2.031 1.00 93.00 99 GLY A C 1
ATOM 795 O O . GLY A 1 99 ? -6.349 7.219 1.940 1.00 93.00 99 GLY A O 1
ATOM 796 N N . LEU A 1 100 ? -4.570 6.075 2.692 1.00 94.94 100 LEU A N 1
ATOM 797 C CA . LEU A 1 100 ? -5.341 5.101 3.468 1.00 94.94 100 LEU A CA 1
ATOM 798 C C . LEU A 1 10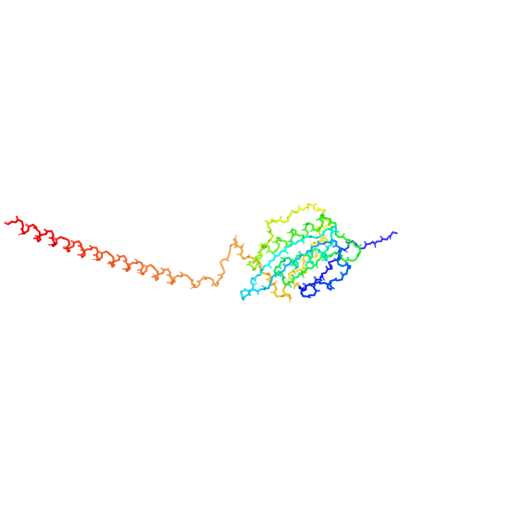0 ? -5.670 5.607 4.875 1.00 94.94 100 LEU A C 1
ATOM 800 O O . LEU A 1 100 ? -6.755 5.330 5.369 1.00 94.94 100 LEU A O 1
ATOM 804 N N . ALA A 1 101 ? -4.763 6.355 5.504 1.00 93.56 101 ALA A N 1
ATOM 805 C CA . ALA A 1 101 ? -4.961 6.925 6.834 1.00 93.56 101 ALA A CA 1
ATOM 806 C C . ALA A 1 101 ? -6.083 7.971 6.850 1.00 93.56 101 ALA A C 1
ATOM 808 O O . ALA A 1 101 ? -6.781 8.106 7.852 1.00 93.56 101 ALA A O 1
ATOM 809 N N . ASP A 1 102 ? -6.280 8.668 5.731 1.00 92.19 102 ASP A N 1
ATOM 810 C CA . ASP A 1 102 ? -7.345 9.657 5.565 1.00 92.19 102 ASP A CA 1
ATOM 811 C C . ASP A 1 102 ? -8.727 9.025 5.296 1.00 92.19 102 ASP A C 1
ATOM 813 O O . ASP A 1 102 ? -9.740 9.735 5.287 1.00 92.19 102 ASP A O 1
ATOM 817 N N . ALA A 1 103 ? -8.804 7.708 5.064 1.00 93.12 103 ALA A N 1
ATOM 818 C CA . ALA A 1 103 ? -10.041 7.008 4.728 1.00 93.12 103 ALA A CA 1
ATOM 819 C C . ALA A 1 103 ? -10.732 6.425 5.970 1.00 93.12 103 ALA A C 1
ATOM 821 O O . ALA A 1 103 ? -10.146 5.668 6.739 1.00 93.12 103 ALA A O 1
ATOM 822 N N . ALA A 1 104 ? -12.027 6.709 6.134 1.00 90.94 104 ALA A N 1
ATOM 823 C CA . ALA A 1 104 ? -12.783 6.310 7.328 1.00 90.94 104 ALA A CA 1
ATOM 824 C C . ALA A 1 104 ? -13.006 4.788 7.456 1.00 90.94 104 ALA A C 1
ATOM 826 O O . ALA A 1 104 ? -13.316 4.292 8.537 1.00 90.94 104 ALA A O 1
ATOM 827 N N . GLN A 1 105 ? -12.892 4.050 6.349 1.00 94.00 105 GLN A N 1
ATOM 828 C CA . GLN A 1 105 ? -13.124 2.603 6.294 1.00 94.00 105 GLN A CA 1
ATOM 829 C C . GLN A 1 105 ? -11.893 1.770 6.660 1.00 94.00 105 GLN A C 1
ATOM 831 O O . GLN A 1 105 ? -12.011 0.551 6.772 1.00 94.00 105 GLN A O 1
ATOM 836 N N . VAL A 1 106 ? -10.717 2.382 6.783 1.00 96.50 106 VAL A N 1
ATOM 837 C CA . VAL A 1 106 ? -9.455 1.643 6.838 1.00 96.50 106 VAL A CA 1
ATOM 838 C C . VAL A 1 106 ? -8.913 1.605 8.261 1.00 96.50 106 VAL A C 1
ATOM 840 O O . VAL A 1 106 ? -8.679 2.645 8.869 1.00 96.50 106 VAL A O 1
ATOM 843 N N . ASP A 1 107 ? -8.653 0.402 8.770 1.00 95.62 107 ASP A N 1
ATOM 844 C CA . ASP A 1 107 ? -7.865 0.199 9.987 1.00 95.62 107 ASP A CA 1
ATOM 845 C C . ASP A 1 107 ? -6.402 -0.083 9.606 1.00 95.62 107 ASP A C 1
ATOM 847 O O . ASP A 1 107 ? -6.071 -1.139 9.063 1.00 95.62 107 ASP A O 1
ATOM 851 N N . LEU A 1 108 ? -5.509 0.889 9.812 1.00 96.31 108 LEU A N 1
ATOM 852 C CA . LEU A 1 108 ? -4.094 0.751 9.459 1.00 96.31 108 LEU A CA 1
ATOM 853 C C . LEU A 1 108 ? -3.301 0.051 10.570 1.00 96.31 108 LEU A C 1
ATOM 855 O O . LEU A 1 108 ? -3.087 0.592 11.652 1.00 96.31 108 LEU A O 1
ATOM 859 N N . HIS A 1 109 ? -2.719 -1.105 10.250 1.00 96.06 109 HIS A N 1
ATOM 860 C CA . HIS A 1 109 ? -1.911 -1.904 11.185 1.00 96.06 109 HIS A CA 1
ATOM 861 C C . HIS A 1 109 ? -0.408 -1.574 11.159 1.00 96.06 109 HIS A C 1
ATOM 863 O O . HIS A 1 109 ? 0.421 -2.244 11.789 1.00 96.06 109 HIS A O 1
ATOM 869 N N . ASN A 1 110 ? -0.016 -0.549 10.411 1.00 94.62 110 ASN A N 1
ATOM 870 C CA . ASN A 1 110 ? 1.340 -0.017 10.413 1.00 94.62 110 ASN A CA 1
ATOM 871 C C . ASN A 1 110 ? 1.688 0.546 11.801 1.00 94.62 110 ASN A C 1
ATOM 873 O O . ASN A 1 110 ? 1.106 1.523 12.252 1.00 94.62 110 ASN A O 1
ATOM 877 N N . ARG A 1 111 ? 2.697 -0.029 12.473 1.00 85.50 111 ARG A N 1
ATOM 878 C CA . ARG A 1 111 ? 3.114 0.423 13.819 1.00 85.50 111 ARG A CA 1
ATOM 879 C C . ARG A 1 111 ? 3.621 1.864 13.858 1.00 85.50 111 ARG A C 1
ATOM 881 O O . ARG A 1 111 ? 3.509 2.516 14.885 1.00 85.50 111 ARG A O 1
ATOM 888 N N . ASN A 1 112 ? 4.230 2.316 12.767 1.00 86.38 112 ASN A N 1
ATOM 889 C CA . ASN A 1 112 ? 4.746 3.665 12.589 1.00 86.38 112 ASN A CA 1
ATOM 890 C C . ASN A 1 112 ? 4.384 4.128 11.178 1.00 86.38 112 ASN A C 1
ATOM 892 O O . ASN A 1 112 ? 4.417 3.316 10.246 1.00 86.38 112 ASN A O 1
ATOM 896 N N . ARG A 1 113 ? 4.132 5.431 11.016 1.00 85.12 113 ARG A N 1
ATOM 897 C CA . ARG A 1 113 ? 4.035 6.052 9.692 1.00 85.12 113 ARG A CA 1
ATOM 898 C C . ARG A 1 113 ? 5.364 5.855 8.942 1.00 85.12 113 ARG A C 1
ATOM 900 O O . ARG A 1 113 ? 6.420 6.153 9.516 1.00 85.12 113 ARG A O 1
ATOM 907 N N . PRO A 1 114 ? 5.345 5.350 7.698 1.00 81.12 114 PRO A N 1
ATOM 908 C CA . PRO A 1 114 ? 6.535 5.255 6.863 1.00 81.12 114 PRO A CA 1
ATOM 909 C C . PRO A 1 114 ? 7.243 6.608 6.742 1.00 81.12 114 PRO A C 1
ATOM 911 O O . PRO A 1 114 ? 6.606 7.653 6.620 1.00 81.12 114 PRO A O 1
ATOM 914 N N . ARG A 1 115 ? 8.578 6.601 6.827 1.00 69.75 115 ARG A N 1
ATOM 915 C CA . ARG A 1 115 ? 9.371 7.834 6.794 1.00 69.75 115 ARG A CA 1
ATOM 916 C C . ARG A 1 115 ? 9.503 8.319 5.356 1.00 69.75 115 ARG A C 1
ATOM 918 O O . ARG A 1 115 ? 10.150 7.651 4.551 1.00 69.75 115 ARG A O 1
ATOM 925 N N . ASP A 1 116 ? 8.937 9.490 5.095 1.00 63.59 116 ASP A N 1
ATOM 926 C CA . ASP A 1 116 ? 9.031 10.153 3.801 1.00 63.59 116 ASP A CA 1
ATOM 927 C C . ASP A 1 116 ? 10.473 10.626 3.543 1.00 63.59 116 ASP A C 1
ATOM 929 O O . ASP A 1 116 ? 11.160 11.120 4.449 1.00 63.59 116 ASP A O 1
ATOM 933 N N . LEU A 1 117 ? 10.953 10.421 2.319 1.00 66.81 117 LEU A N 1
ATOM 934 C CA . LEU A 1 117 ? 12.250 10.905 1.853 1.00 66.81 117 LEU A CA 1
ATOM 935 C C . LEU A 1 117 ? 11.986 11.944 0.773 1.00 66.81 117 LEU A C 1
ATOM 937 O O . LEU A 1 117 ? 11.245 11.675 -0.165 1.00 66.81 117 LEU A O 1
ATOM 941 N N . THR A 1 118 ? 12.616 13.110 0.894 1.00 73.62 118 THR A N 1
ATOM 942 C CA . THR A 1 118 ? 12.510 14.166 -0.113 1.00 73.62 118 THR A CA 1
ATOM 943 C C . THR A 1 118 ? 13.068 13.658 -1.442 1.00 73.62 118 THR A C 1
ATOM 945 O O . THR A 1 118 ? 14.242 13.280 -1.519 1.00 73.62 118 THR A O 1
ATOM 948 N N . LEU A 1 119 ? 12.213 13.611 -2.462 1.00 83.25 119 LEU A N 1
ATOM 949 C CA . LEU A 1 119 ? 12.573 13.279 -3.837 1.00 83.25 119 LEU A CA 1
ATOM 950 C C . LEU A 1 119 ? 12.810 14.556 -4.651 1.00 83.25 119 LEU A C 1
ATOM 952 O O . LEU A 1 119 ? 12.585 15.666 -4.172 1.00 83.25 119 LEU A O 1
ATOM 956 N N . SER A 1 120 ? 13.310 14.399 -5.877 1.00 83.44 120 SER A N 1
ATOM 957 C CA . SER A 1 120 ? 13.306 15.494 -6.848 1.00 83.44 120 SER A CA 1
ATOM 958 C C . SER A 1 120 ? 11.891 15.708 -7.401 1.00 83.44 120 SER A C 1
ATOM 960 O O . SER A 1 120 ? 11.141 14.741 -7.534 1.00 83.44 120 SER A O 1
ATOM 962 N N . ASP A 1 121 ? 11.540 16.938 -7.791 1.00 81.81 121 ASP A N 1
ATOM 963 C CA . ASP A 1 121 ? 10.221 17.258 -8.370 1.00 81.81 121 ASP A CA 1
ATOM 964 C C . ASP A 1 121 ? 9.875 16.379 -9.594 1.00 81.81 121 ASP A C 1
ATOM 966 O O . ASP A 1 121 ? 8.718 16.009 -9.816 1.00 81.81 121 ASP A O 1
ATOM 970 N N . GLU A 1 122 ? 10.889 16.021 -10.392 1.00 80.06 122 GLU A N 1
ATOM 971 C CA . GLU A 1 122 ? 10.743 15.145 -11.561 1.00 80.06 122 GLU A CA 1
ATOM 972 C C . GLU A 1 122 ? 10.356 13.712 -11.155 1.00 80.06 122 GLU A C 1
ATOM 974 O O . GLU A 1 122 ? 9.469 13.099 -11.765 1.00 80.06 122 GLU A O 1
ATOM 979 N N . ASP A 1 123 ? 10.991 13.184 -10.106 1.00 84.94 123 ASP A N 1
ATOM 980 C CA . ASP A 1 123 ? 10.679 11.857 -9.583 1.00 84.94 123 ASP A CA 1
ATOM 981 C C . ASP A 1 123 ? 9.294 11.834 -8.936 1.00 84.94 123 ASP A C 1
ATOM 983 O O . ASP A 1 123 ? 8.522 10.919 -9.218 1.00 84.94 123 ASP A O 1
ATOM 987 N N . GLU A 1 124 ? 8.939 12.851 -8.146 1.00 87.56 124 GLU A N 1
ATOM 988 C CA . GLU A 1 124 ? 7.610 12.943 -7.530 1.00 87.56 124 GLU A CA 1
ATOM 989 C C . GLU A 1 124 ? 6.502 12.948 -8.580 1.00 87.56 124 GLU A C 1
ATOM 991 O O . GLU A 1 124 ? 5.580 12.135 -8.506 1.00 87.56 124 GLU A O 1
ATOM 996 N N . THR A 1 125 ? 6.623 13.802 -9.600 1.00 85.69 125 THR A N 1
ATOM 997 C CA . THR A 1 125 ? 5.624 13.915 -10.675 1.00 85.69 125 THR A CA 1
ATOM 998 C C . THR A 1 125 ? 5.377 12.567 -11.349 1.00 85.69 125 THR A C 1
ATOM 1000 O O . THR A 1 125 ? 4.231 12.182 -11.576 1.00 85.69 125 THR A O 1
ATOM 1003 N N . SER A 1 126 ? 6.447 11.812 -11.610 1.00 85.06 126 SER A N 1
ATOM 1004 C CA . SER A 1 126 ? 6.351 10.493 -12.242 1.00 85.06 126 SER A CA 1
ATOM 1005 C C . SER A 1 126 ? 5.682 9.454 -11.332 1.00 85.06 126 SER A C 1
ATOM 1007 O O . SER A 1 126 ? 4.959 8.581 -11.805 1.00 85.06 126 SER A O 1
ATOM 1009 N N . LEU A 1 127 ? 5.914 9.523 -10.018 1.00 89.25 127 LEU A N 1
ATOM 1010 C CA . LEU A 1 127 ? 5.358 8.570 -9.053 1.00 89.25 127 LEU A CA 1
ATOM 1011 C C . LEU A 1 127 ? 3.908 8.876 -8.668 1.00 89.25 127 LEU A C 1
ATOM 1013 O O . LEU A 1 127 ? 3.178 7.957 -8.300 1.00 89.25 127 LEU A O 1
ATOM 1017 N N . VAL A 1 128 ? 3.456 10.128 -8.779 1.00 90.38 128 VAL A N 1
ATOM 1018 C CA . VAL A 1 128 ? 2.045 10.491 -8.552 1.00 90.38 128 VAL A CA 1
ATOM 1019 C C . 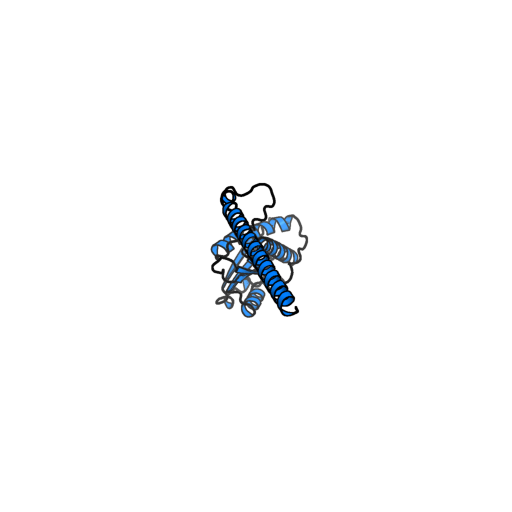VAL A 1 128 ? 1.114 9.687 -9.464 1.00 90.38 128 VAL A C 1
ATOM 1021 O O . VAL A 1 128 ? 0.058 9.236 -9.016 1.00 90.38 128 VAL A O 1
ATOM 1024 N N . GLU A 1 129 ? 1.511 9.433 -10.712 1.00 87.69 129 GLU A N 1
ATOM 1025 C CA . GLU A 1 129 ? 0.717 8.644 -11.664 1.00 87.69 129 GLU A CA 1
ATOM 1026 C C . GLU A 1 129 ? 0.467 7.206 -11.171 1.00 87.69 129 GLU A C 1
ATOM 1028 O O . GLU A 1 129 ? -0.594 6.635 -11.428 1.00 87.69 129 GLU A O 1
ATOM 1033 N N . TYR A 1 130 ? 1.386 6.636 -10.381 1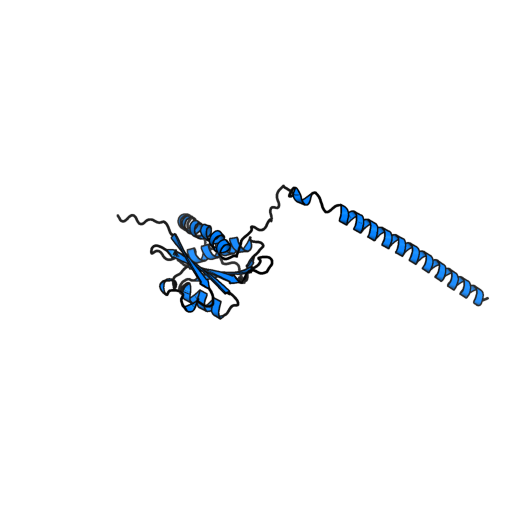.00 91.56 130 TYR A N 1
ATOM 1034 C CA . TYR A 1 130 ? 1.243 5.282 -9.833 1.00 91.56 130 TYR A CA 1
ATOM 1035 C C . TYR A 1 130 ? 0.088 5.219 -8.835 1.00 91.56 130 TYR A C 1
ATOM 1037 O O . TYR A 1 130 ? -0.626 4.220 -8.763 1.00 91.56 130 TYR A O 1
ATOM 1045 N N . LEU A 1 131 ? -0.104 6.292 -8.068 1.00 91.50 131 LEU A N 1
ATOM 1046 C CA . LEU A 1 131 ? -1.104 6.366 -7.009 1.00 91.50 131 LEU A CA 1
ATOM 1047 C C . LEU A 1 131 ? -2.521 6.504 -7.572 1.00 91.50 131 LEU A C 1
ATOM 1049 O O . LEU A 1 131 ? -3.466 6.006 -6.966 1.00 91.50 131 LEU A O 1
ATOM 1053 N N . GLN A 1 132 ? -2.683 7.120 -8.746 1.00 90.88 132 GLN A N 1
ATOM 1054 C CA . GLN A 1 132 ? -4.001 7.394 -9.330 1.00 90.88 132 GLN A CA 1
ATOM 1055 C C . GLN A 1 132 ? -4.809 6.124 -9.625 1.00 90.88 132 GLN A C 1
ATOM 1057 O O . GLN A 1 132 ? -6.032 6.127 -9.489 1.00 90.88 132 GLN A O 1
ATOM 1062 N N . ALA A 1 133 ? -4.148 5.026 -10.001 1.00 91.19 133 ALA A N 1
ATOM 1063 C CA . ALA A 1 133 ? -4.812 3.759 -10.304 1.00 91.19 133 ALA A CA 1
ATOM 1064 C C . ALA A 1 133 ? -5.187 2.942 -9.051 1.00 91.19 133 ALA A C 1
ATOM 1066 O O . ALA A 1 133 ? -6.007 2.020 -9.134 1.00 91.19 133 ALA A O 1
ATOM 1067 N N . VAL A 1 134 ? -4.623 3.269 -7.883 1.00 94.88 134 VAL A N 1
ATOM 1068 C CA . VAL A 1 134 ? -4.803 2.472 -6.663 1.00 94.88 134 VAL A CA 1
ATOM 1069 C C . VAL A 1 134 ? -6.242 2.523 -6.140 1.00 94.88 134 VAL A C 1
ATOM 1071 O O . VAL A 1 134 ? -6.815 1.447 -5.976 1.00 94.88 134 VAL A O 1
ATOM 1074 N N . PRO A 1 135 ? -6.896 3.689 -5.960 1.00 94.62 135 PRO A N 1
ATOM 1075 C CA . PRO A 1 135 ? -8.280 3.735 -5.479 1.00 94.62 135 PRO A CA 1
ATOM 1076 C C . PRO A 1 135 ? -9.259 2.969 -6.377 1.00 94.62 135 PRO A C 1
ATOM 1078 O O . PRO A 1 135 ? -10.165 2.299 -5.884 1.00 94.62 135 PRO A O 1
ATOM 1081 N N . TRP A 1 136 ? -9.057 3.016 -7.697 1.00 94.25 136 TRP A N 1
ATOM 1082 C CA . TRP A 1 136 ? -9.880 2.273 -8.656 1.00 94.25 136 TRP A CA 1
ATOM 1083 C C . TRP A 1 136 ? -9.685 0.768 -8.525 1.00 94.25 136 TRP A C 1
ATOM 1085 O O . TRP A 1 136 ? -10.661 0.020 -8.475 1.00 94.25 136 TRP A O 1
ATOM 1095 N N . THR A 1 137 ? -8.431 0.333 -8.414 1.00 95.25 137 THR A N 1
ATOM 1096 C CA . THR A 1 137 ? -8.094 -1.074 -8.182 1.00 95.25 137 THR A CA 1
ATOM 1097 C C . THR A 1 137 ? -8.711 -1.558 -6.874 1.00 95.25 137 THR A C 1
ATOM 1099 O O . THR A 1 137 ? -9.379 -2.586 -6.855 1.00 95.25 137 THR A O 1
ATOM 1102 N N . LEU A 1 138 ? -8.577 -0.790 -5.793 1.00 96.06 138 LEU A N 1
ATOM 1103 C CA . LEU A 1 138 ? -9.158 -1.126 -4.496 1.00 96.06 138 LEU A CA 1
ATOM 1104 C C . LEU A 1 138 ? -10.682 -1.235 -4.552 1.00 96.06 138 LEU A C 1
ATOM 1106 O O . LEU A 1 138 ? -11.239 -2.234 -4.093 1.00 96.06 138 LEU A O 1
ATOM 1110 N N . ARG A 1 139 ? -11.351 -0.290 -5.217 1.00 94.44 139 ARG A N 1
ATOM 1111 C CA . ARG A 1 139 ? -12.801 -0.334 -5.432 1.00 94.44 139 ARG A CA 1
ATOM 1112 C C . ARG A 1 139 ? -13.240 -1.587 -6.191 1.00 94.44 139 ARG A C 1
ATOM 1114 O O . ARG A 1 139 ? -14.212 -2.221 -5.791 1.00 94.44 139 ARG A O 1
ATOM 1121 N N . LEU A 1 140 ? -12.520 -1.976 -7.247 1.00 95.19 140 LEU A N 1
ATOM 1122 C CA . LEU A 1 140 ? -12.791 -3.218 -7.986 1.00 95.19 140 LEU A CA 1
ATOM 1123 C C . LEU A 1 140 ? -12.614 -4.471 -7.119 1.00 95.19 140 LEU A C 1
ATOM 1125 O O . LEU A 1 140 ? -13.302 -5.468 -7.324 1.00 95.19 140 LEU A O 1
ATOM 1129 N N . LEU A 1 141 ? -11.715 -4.416 -6.138 1.00 95.06 141 LEU A N 1
ATOM 1130 C CA . LEU A 1 141 ? -11.473 -5.501 -5.190 1.00 95.06 141 LEU A CA 1
ATOM 1131 C C . LEU A 1 141 ? -12.448 -5.507 -4.002 1.00 95.06 141 LEU A C 1
ATOM 1133 O O . LEU A 1 141 ? -12.315 -6.384 -3.150 1.00 95.06 141 LEU A O 1
ATOM 1137 N N . GLY A 1 142 ? -13.395 -4.564 -3.939 1.00 94.00 142 GLY A N 1
ATOM 1138 C CA . GLY A 1 142 ? -14.354 -4.420 -2.839 1.00 94.00 142 GLY A CA 1
ATOM 1139 C C . GLY A 1 142 ? -13.862 -3.573 -1.659 1.00 94.00 142 GLY A C 1
ATOM 1140 O O . GLY A 1 142 ? -14.572 -3.457 -0.669 1.00 94.00 142 GLY A O 1
ATOM 1141 N N . HIS A 1 143 ? -12.689 -2.949 -1.764 1.00 95.81 143 HIS A N 1
ATOM 1142 C CA . HIS A 1 143 ? -12.088 -2.099 -0.731 1.00 95.81 143 HIS A CA 1
ATOM 1143 C C . HIS A 1 143 ? -12.294 -0.628 -1.091 1.00 95.81 143 HIS A C 1
ATOM 1145 O O . HIS A 1 143 ? -11.394 0.055 -1.576 1.00 95.81 143 HIS A O 1
ATOM 1151 N N . THR A 1 144 ? -13.520 -0.134 -0.947 1.00 90.00 144 THR A N 1
ATOM 1152 C CA . THR A 1 144 ? -13.815 1.250 -1.338 1.00 90.00 144 THR A CA 1
ATOM 1153 C C . THR A 1 144 ? -13.218 2.220 -0.323 1.00 90.00 144 THR A C 1
ATOM 1155 O O . THR A 1 144 ? -13.408 2.066 0.880 1.00 90.00 144 THR A O 1
ATOM 1158 N N . LEU A 1 145 ? -12.508 3.230 -0.824 1.00 90.56 145 LEU A N 1
ATOM 1159 C CA . LEU A 1 145 ? -12.030 4.352 -0.028 1.00 90.56 145 LEU A CA 1
ATOM 1160 C C . LEU A 1 145 ? -13.034 5.491 -0.142 1.00 90.56 145 LEU A C 1
ATOM 1162 O O . LEU A 1 145 ? -13.290 5.976 -1.248 1.00 90.56 145 LEU A O 1
ATOM 1166 N N . HIS A 1 146 ? -13.577 5.933 0.987 1.00 85.38 146 HIS A N 1
ATOM 1167 C CA . HIS A 1 146 ? -14.241 7.224 1.057 1.00 85.38 146 HIS A CA 1
ATOM 1168 C C . HIS A 1 146 ? -13.360 8.165 1.875 1.00 85.38 146 HIS A C 1
ATOM 1170 O O . HIS A 1 146 ? -12.891 7.771 2.948 1.00 85.38 146 HIS A O 1
ATOM 1176 N N . PRO A 1 147 ? -13.124 9.397 1.394 1.00 73.94 147 PRO A N 1
ATOM 1177 C CA . PRO A 1 147 ? -12.424 10.383 2.197 1.00 73.94 147 PRO A CA 1
ATOM 1178 C C . PRO A 1 147 ? -13.178 10.558 3.515 1.00 73.94 147 PRO A C 1
ATOM 1180 O O . PRO A 1 147 ? -14.412 10.634 3.517 1.00 73.94 147 PRO A O 1
ATOM 1183 N N . SER A 1 148 ? -12.452 10.591 4.633 1.00 65.50 148 SER A N 1
ATOM 1184 C CA . SER A 1 148 ? -13.055 10.983 5.900 1.00 65.50 148 SER A CA 1
ATOM 1185 C C . SER A 1 148 ? -13.665 12.372 5.719 1.00 65.50 148 SER A C 1
ATOM 1187 O O . SER A 1 148 ? -13.032 13.306 5.226 1.00 65.50 148 SER A O 1
ATOM 1189 N N . SER A 1 149 ? -14.944 12.512 6.050 1.00 54.16 149 SER A N 1
ATOM 1190 C CA . SER A 1 149 ? -15.647 13.787 5.985 1.00 54.16 149 SER A CA 1
ATOM 1191 C C . SER A 1 149 ? -15.210 14.685 7.145 1.00 54.16 149 SER A C 1
ATOM 1193 O O . SER A 1 149 ? -16.038 15.115 7.940 1.00 54.16 149 SER A O 1
ATOM 1195 N N . SER A 1 150 ? -13.915 14.971 7.289 1.00 45.81 150 SER A N 1
ATOM 1196 C CA . SER A 1 150 ? -13.452 16.063 8.145 1.00 45.81 150 SER A CA 1
ATOM 1197 C C . SER A 1 150 ? -13.353 17.343 7.315 1.00 45.81 150 SER A C 1
ATOM 1199 O O . SER A 1 150 ? -12.294 17.954 7.188 1.00 45.81 150 SER A O 1
ATOM 1201 N N . VAL A 1 151 ? -14.474 17.757 6.724 1.00 42.22 151 VAL A N 1
ATOM 1202 C CA . VAL A 1 151 ? -14.628 19.139 6.270 1.00 42.22 151 VAL A CA 1
ATOM 1203 C C . VAL A 1 151 ? -15.129 19.925 7.475 1.00 42.22 151 VAL A C 1
ATOM 1205 O O . VAL A 1 151 ? -16.326 20.087 7.681 1.00 42.22 151 VAL A O 1
ATOM 1208 N N . ALA A 1 152 ? -14.200 20.397 8.302 1.00 50.22 152 ALA A N 1
ATOM 1209 C CA . ALA A 1 152 ? -14.463 21.549 9.150 1.00 50.22 152 ALA A CA 1
ATOM 1210 C C . ALA A 1 152 ? -14.285 22.812 8.296 1.00 50.22 152 ALA A C 1
ATOM 1212 O O . ALA A 1 152 ? -13.312 23.534 8.466 1.00 50.22 152 ALA A O 1
ATOM 1213 N N . ASP A 1 153 ? -15.196 23.036 7.343 1.00 43.28 153 ASP A N 1
ATOM 1214 C CA . ASP A 1 153 ? -15.461 24.376 6.818 1.00 43.28 153 ASP A CA 1
ATOM 1215 C C . ASP A 1 153 ? -16.836 24.451 6.123 1.00 43.28 153 ASP A C 1
ATOM 1217 O O . ASP A 1 153 ? -17.056 23.921 5.035 1.00 43.28 153 ASP A O 1
ATOM 1221 N N . GLY A 1 154 ? -17.779 25.126 6.785 1.00 46.88 154 GLY A N 1
ATOM 1222 C CA . GLY A 1 154 ? -18.699 26.040 6.104 1.00 46.88 154 GLY A CA 1
ATOM 1223 C C . GLY A 1 154 ? -19.995 25.533 5.464 1.00 46.88 154 GLY A C 1
ATOM 1224 O O . GLY A 1 154 ? -20.624 26.322 4.763 1.00 46.88 154 GLY A O 1
ATOM 1225 N N . GLY A 1 155 ? -20.457 24.304 5.692 1.00 42.53 155 GLY A N 1
ATOM 1226 C CA . GLY A 1 155 ? -21.765 23.900 5.166 1.00 42.53 155 GLY A CA 1
ATOM 1227 C C . GLY A 1 155 ? -22.332 22.662 5.831 1.00 42.53 155 GLY A C 1
ATOM 1228 O O . GLY A 1 155 ? -21.987 21.547 5.457 1.00 42.53 155 GLY A O 1
ATOM 1229 N N . THR A 1 156 ? -23.228 22.860 6.796 1.00 44.25 156 THR A N 1
ATOM 1230 C CA . THR A 1 156 ? -24.084 21.793 7.321 1.00 44.25 156 THR A CA 1
ATOM 1231 C C . THR A 1 156 ? -24.774 21.093 6.143 1.00 44.25 156 THR A C 1
ATOM 1233 O O . THR A 1 156 ? -25.371 21.782 5.306 1.00 44.25 156 THR A O 1
ATOM 1236 N N . PRO A 1 157 ? -24.714 19.755 6.028 1.00 42.72 157 PRO A N 1
ATOM 1237 C CA . PRO A 1 157 ? -25.513 19.041 5.047 1.00 42.72 157 PRO A CA 1
ATOM 1238 C C . PRO A 1 157 ? -26.987 19.402 5.263 1.00 42.72 157 PRO A C 1
ATOM 1240 O O . PRO A 1 157 ? -27.506 19.256 6.366 1.00 42.72 157 PRO A O 1
ATOM 1243 N N . LEU A 1 158 ? -27.686 19.846 4.213 1.00 43.59 158 LEU A N 1
ATOM 1244 C CA . LEU A 1 158 ? -29.125 20.179 4.252 1.00 43.59 158 LEU A CA 1
ATOM 1245 C C . LEU A 1 158 ? -30.014 19.024 4.763 1.00 43.59 158 LEU A C 1
ATOM 1247 O O . LEU A 1 158 ? -31.170 19.244 5.108 1.00 43.59 158 LEU A O 1
ATOM 1251 N N . LEU A 1 159 ? -29.475 17.803 4.825 1.00 43.59 159 LEU A N 1
ATOM 1252 C CA . LEU A 1 159 ? -30.133 16.607 5.348 1.00 43.59 159 LEU A CA 1
ATOM 1253 C C . LEU A 1 159 ? -30.025 16.437 6.877 1.00 43.59 159 LEU A C 1
ATOM 1255 O O . LEU A 1 159 ? -30.777 15.641 7.423 1.00 43.59 159 LEU A O 1
ATOM 1259 N N . GLU A 1 160 ? -29.174 17.193 7.582 1.00 44.19 160 GLU A N 1
ATOM 1260 C CA . GLU A 1 160 ? -29.101 17.169 9.059 1.00 44.19 160 GLU A CA 1
ATOM 1261 C C . GLU A 1 160 ? -30.048 18.178 9.735 1.00 44.19 160 GLU A C 1
ATOM 1263 O O . GLU A 1 160 ? -30.162 18.211 10.958 1.00 44.19 160 GLU A O 1
ATOM 1268 N N . MET A 1 161 ? -30.772 18.997 8.964 1.00 44.62 161 MET A N 1
ATOM 1269 C CA . MET A 1 161 ? -31.644 20.047 9.507 1.00 44.62 161 MET A CA 1
ATOM 1270 C C . MET A 1 161 ? -33.035 19.573 9.965 1.00 44.62 161 MET A C 1
ATOM 1272 O O . MET A 1 161 ? -33.844 20.422 10.331 1.00 44.62 161 MET A O 1
ATOM 1276 N N . ILE A 1 162 ? -33.350 18.271 9.950 1.00 52.78 162 ILE A N 1
ATOM 1277 C CA . ILE A 1 162 ? -34.698 17.799 10.335 1.00 52.78 162 ILE A CA 1
ATOM 1278 C C . ILE A 1 162 ? -34.739 16.961 11.625 1.00 52.78 162 ILE A C 1
ATOM 1280 O O . ILE A 1 162 ? -35.808 16.877 12.218 1.00 52.78 162 ILE A O 1
ATOM 1284 N N . GLU A 1 163 ? -33.634 16.437 12.171 1.00 53.53 163 GLU A N 1
ATOM 1285 C CA . GLU A 1 163 ? -33.740 15.575 13.372 1.00 53.53 163 GLU A CA 1
ATOM 1286 C C . GLU A 1 163 ? -32.623 15.755 14.420 1.00 53.53 163 GLU A C 1
ATOM 1288 O O . GLU A 1 163 ? -31.773 14.883 14.584 1.00 53.53 163 GLU A O 1
ATOM 1293 N N . PRO A 1 164 ? -32.637 16.851 15.209 1.00 48.69 164 PRO A N 1
ATOM 1294 C CA . PRO A 1 164 ? -32.240 16.694 16.616 1.00 48.69 164 PRO A CA 1
ATOM 1295 C C . PRO A 1 164 ? -33.073 17.509 17.623 1.00 48.69 164 PRO A C 1
ATOM 1297 O O . PRO A 1 164 ? -32.689 17.617 18.790 1.00 48.69 164 PRO A O 1
ATOM 1300 N N . GLU A 1 165 ? -34.185 18.120 17.208 1.00 49.28 165 GLU A N 1
ATOM 1301 C CA . GLU A 1 165 ? -34.962 19.012 18.088 1.00 49.28 165 GLU A CA 1
ATOM 1302 C C . GLU A 1 165 ? -36.040 18.267 18.895 1.00 49.28 165 GLU A C 1
ATOM 1304 O O . GLU A 1 165 ? -36.282 18.600 20.052 1.00 49.28 165 GLU A O 1
ATOM 1309 N N . LEU A 1 166 ? -36.585 17.169 18.357 1.00 52.19 166 LEU A N 1
ATOM 1310 C CA . LEU A 1 166 ? -37.573 16.334 19.053 1.00 52.19 166 LEU A CA 1
ATOM 1311 C C . LEU A 1 166 ? -36.977 15.546 20.231 1.00 52.19 166 LEU A C 1
ATOM 1313 O O . LEU A 1 166 ? -37.608 15.479 21.282 1.00 52.19 166 LEU A O 1
ATOM 1317 N N . GLU A 1 167 ? -35.756 15.010 20.110 1.00 54.25 167 GLU A N 1
ATOM 1318 C CA . GLU A 1 167 ? -35.144 14.211 21.187 1.00 54.25 167 GLU A CA 1
ATOM 1319 C C . GLU A 1 167 ? -34.725 15.054 22.402 1.00 54.25 167 GLU A C 1
ATOM 1321 O O . GLU A 1 167 ? -34.802 14.588 23.545 1.00 54.25 167 GLU A O 1
ATOM 1326 N N . LYS A 1 168 ? -34.319 16.313 22.182 1.00 57.38 168 LYS A N 1
ATOM 1327 C CA . LYS A 1 168 ? -33.917 17.225 23.265 1.00 57.38 168 LYS A CA 1
ATOM 1328 C C . LYS A 1 168 ? -35.108 17.671 24.108 1.00 57.38 168 LYS A C 1
ATOM 1330 O O . LYS A 1 168 ? -34.962 17.756 25.328 1.00 57.38 168 LYS A O 1
ATOM 1335 N N . ASP A 1 169 ? -36.267 17.886 23.493 1.00 58.75 169 ASP A N 1
ATOM 1336 C CA . ASP A 1 169 ? -37.484 18.267 24.212 1.00 58.75 169 ASP A CA 1
ATOM 1337 C C . ASP A 1 169 ? -38.047 17.106 25.040 1.00 58.75 169 ASP A C 1
ATOM 1339 O O . ASP A 1 169 ? -38.414 17.307 26.201 1.00 58.75 169 ASP A O 1
ATOM 1343 N N . THR A 1 170 ? -38.024 15.871 24.523 1.00 65.12 170 THR A N 1
ATOM 1344 C CA . THR A 1 170 ? -38.418 14.688 25.309 1.00 65.12 170 THR A CA 1
ATOM 1345 C C . THR A 1 170 ? -37.473 14.425 26.476 1.00 65.12 170 THR A C 1
ATOM 1347 O O . THR A 1 170 ? -37.937 14.236 27.599 1.00 65.12 170 THR A O 1
ATOM 1350 N N . ALA A 1 171 ? -36.154 14.509 26.270 1.00 65.94 171 ALA A N 1
ATOM 1351 C CA . ALA A 1 171 ? -35.189 14.290 27.349 1.00 65.94 171 ALA A CA 1
ATOM 1352 C C . ALA A 1 171 ? -35.286 15.369 28.448 1.00 65.94 171 ALA A C 1
ATOM 1354 O O . ALA A 1 171 ? -35.108 15.083 29.635 1.00 65.94 171 ALA A O 1
ATOM 1355 N N . GLN A 1 172 ? -35.594 16.619 28.077 1.00 68.75 172 GLN A N 1
ATOM 1356 C CA . GLN A 1 172 ? -35.813 17.704 29.037 1.00 68.75 172 GLN A CA 1
ATOM 1357 C C . GLN A 1 172 ? -37.145 17.570 29.786 1.00 68.75 172 GLN A C 1
ATOM 1359 O O . GLN A 1 172 ? -37.190 17.865 30.985 1.00 68.75 172 GLN A O 1
ATOM 1364 N N . ALA A 1 173 ? -38.203 17.091 29.125 1.00 70.31 173 ALA A N 1
ATOM 1365 C CA . ALA A 1 173 ? -39.488 16.812 29.761 1.00 70.31 173 ALA A CA 1
ATOM 1366 C C . ALA A 1 173 ? -39.377 15.660 30.776 1.00 70.31 173 ALA A C 1
ATOM 1368 O O . ALA A 1 173 ? -39.779 15.819 31.930 1.00 70.31 173 ALA A O 1
ATOM 1369 N N . GLU A 1 174 ? -38.725 14.557 30.399 1.00 76.38 174 GLU A N 1
ATOM 1370 C CA . GLU A 1 174 ? -38.493 13.405 31.281 1.00 76.38 174 GLU A CA 1
ATOM 1371 C C . GLU A 1 174 ? -37.610 13.775 32.484 1.00 76.38 174 GLU A C 1
ATOM 1373 O O . GLU A 1 174 ? -37.908 13.421 33.628 1.00 76.38 174 GLU A O 1
ATOM 1378 N N . ALA A 1 175 ? -36.552 14.568 32.269 1.00 74.88 175 ALA A N 1
ATOM 1379 C CA . ALA A 1 175 ? -35.695 15.044 33.354 1.00 74.88 175 ALA A CA 1
ATOM 1380 C C . ALA A 1 175 ? -36.427 15.992 34.321 1.00 74.88 175 ALA A C 1
ATOM 1382 O O . ALA A 1 175 ? -36.092 16.049 35.513 1.00 74.88 175 ALA A O 1
ATOM 1383 N N . ARG A 1 176 ? -37.420 16.746 33.833 1.00 77.19 176 ARG A N 1
ATOM 1384 C CA . ARG A 1 176 ? -38.259 17.616 34.661 1.00 77.19 176 ARG A CA 1
ATOM 1385 C C . ARG A 1 176 ? -39.246 16.805 35.498 1.00 77.19 176 ARG A C 1
ATOM 1387 O O . ARG A 1 176 ? -39.299 17.026 36.708 1.00 77.19 176 ARG A O 1
ATOM 1394 N N . GLU A 1 177 ? -39.937 15.832 34.906 1.00 79.81 177 GLU A N 1
ATOM 1395 C CA . GLU A 1 177 ? -40.842 14.941 35.647 1.00 79.81 177 GLU A CA 1
ATOM 1396 C C . GLU A 1 177 ? -40.104 14.163 36.742 1.00 79.81 177 GLU A C 1
ATOM 1398 O O . GLU A 1 177 ? -40.565 14.102 37.885 1.00 79.81 177 GLU A O 1
ATOM 1403 N N . LEU A 1 178 ? -38.902 13.649 36.453 1.00 76.75 178 LEU A N 1
ATOM 1404 C CA . LEU A 1 178 ? -38.108 12.918 37.443 1.00 76.75 178 LEU A CA 1
ATOM 1405 C C . LEU A 1 178 ? -37.667 13.810 38.619 1.00 76.75 178 LEU A C 1
ATOM 1407 O O . LEU A 1 178 ? -37.556 13.349 39.760 1.00 76.75 178 LEU A O 1
ATOM 1411 N N . ARG A 1 179 ? -37.404 15.099 38.366 1.00 79.06 179 ARG A N 1
ATOM 1412 C CA . ARG A 1 179 ? -37.064 16.077 39.414 1.00 79.06 179 ARG A CA 1
ATOM 1413 C C . ARG A 1 179 ? -38.273 16.429 40.273 1.00 79.06 179 ARG A C 1
ATOM 1415 O O . ARG A 1 179 ? -38.135 16.477 41.496 1.00 79.06 179 ARG A O 1
ATOM 1422 N N . GLU A 1 180 ? -39.435 16.633 39.663 1.00 82.75 180 GLU A N 1
ATOM 1423 C CA . GLU A 1 180 ? -40.681 16.935 40.376 1.00 82.75 180 GLU A CA 1
ATOM 1424 C C . GLU A 1 180 ? -41.128 15.738 41.239 1.00 82.75 180 GLU A C 1
ATOM 1426 O O . GLU A 1 180 ? -41.431 15.908 42.426 1.00 82.75 180 GLU A O 1
ATOM 1431 N N . ALA A 1 181 ? -41.034 14.510 40.716 1.00 80.75 181 ALA A N 1
ATOM 1432 C CA . ALA A 1 181 ? -41.320 13.286 41.466 1.00 80.75 181 ALA A CA 1
ATOM 1433 C C . ALA A 1 181 ? -40.380 13.099 42.674 1.00 80.75 181 ALA A C 1
ATOM 1435 O O . ALA A 1 181 ? -40.829 12.796 43.785 1.00 80.75 181 ALA A O 1
ATOM 1436 N N . ASN A 1 182 ? -39.077 13.344 42.494 1.00 78.50 182 ASN A N 1
ATOM 1437 C CA . ASN A 1 182 ? -38.099 13.256 43.582 1.00 78.50 182 ASN A CA 1
ATOM 1438 C C . ASN A 1 182 ? -38.296 14.342 44.651 1.00 78.50 182 ASN A C 1
ATOM 1440 O O . ASN A 1 182 ? -38.096 14.079 45.841 1.00 78.50 182 ASN A O 1
ATOM 1444 N N . ALA A 1 183 ? -38.710 15.551 44.263 1.00 84.75 183 ALA A N 1
ATOM 1445 C CA . ALA A 1 183 ? -39.031 16.615 45.211 1.00 84.75 183 ALA A CA 1
ATOM 1446 C C . ALA A 1 183 ? -40.263 16.258 46.064 1.00 84.75 183 ALA A C 1
ATOM 1448 O O . ALA A 1 183 ? -40.222 16.385 47.291 1.00 84.75 183 ALA A O 1
ATOM 1449 N N . ALA A 1 184 ? -41.319 15.726 45.440 1.00 84.75 184 ALA A N 1
ATOM 1450 C CA . ALA A 1 184 ? -42.521 15.282 46.144 1.00 84.75 184 ALA A CA 1
ATOM 1451 C C . ALA A 1 184 ? -42.238 14.116 47.111 1.00 84.75 184 ALA A C 1
ATOM 1453 O O . ALA A 1 184 ? -4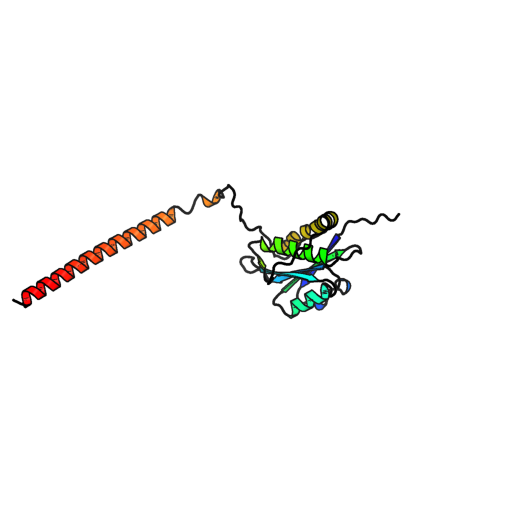2.762 14.088 48.228 1.00 84.75 184 ALA A O 1
ATOM 1454 N N . ALA A 1 185 ? -41.370 13.175 46.721 1.00 83.50 185 ALA A N 1
ATOM 1455 C CA . ALA A 1 185 ? -40.956 12.070 47.584 1.00 83.50 185 ALA A CA 1
ATOM 1456 C C . ALA A 1 185 ? -40.192 12.558 48.828 1.00 83.50 185 ALA A C 1
ATOM 1458 O O . ALA A 1 185 ? -40.451 12.085 49.937 1.00 83.50 185 ALA A O 1
ATOM 1459 N N . LYS A 1 186 ? -39.300 13.548 48.673 1.00 86.50 186 LYS A N 1
ATOM 1460 C CA . LYS A 1 186 ? -38.576 14.153 49.803 1.00 86.50 186 LYS A CA 1
ATOM 1461 C C . LYS A 1 186 ? -39.506 14.876 50.775 1.00 86.50 186 LYS A C 1
ATOM 1463 O O . LYS A 1 186 ? -39.308 14.761 51.982 1.00 86.50 186 LYS A O 1
ATOM 1468 N N . LEU A 1 187 ? -40.529 15.570 50.272 1.00 87.19 187 LEU A N 1
ATOM 1469 C CA . LEU A 1 187 ? -41.508 16.249 51.124 1.00 87.19 187 LEU A CA 1
ATOM 1470 C C . LEU A 1 187 ? -42.307 15.245 51.970 1.00 87.19 187 LEU A C 1
ATOM 1472 O O . LEU A 1 187 ? -42.396 15.402 53.185 1.00 87.19 187 LEU A O 1
ATOM 1476 N N . LYS A 1 188 ? -42.793 14.157 51.356 1.00 87.12 188 LYS A N 1
ATOM 1477 C CA . LYS A 1 188 ? -43.495 13.084 52.083 1.00 87.12 188 LYS A CA 1
ATOM 1478 C C . LYS A 1 188 ? -42.605 12.416 53.133 1.00 87.12 188 LYS A C 1
ATOM 1480 O O . LYS A 1 188 ? -43.071 12.108 54.228 1.00 87.12 188 LYS A O 1
ATOM 1485 N N . LEU A 1 189 ? -41.324 12.208 52.824 1.00 84.50 189 LEU A N 1
ATOM 1486 C CA . LEU A 1 189 ? -40.372 11.638 53.778 1.00 84.50 189 LEU A CA 1
ATOM 1487 C C . LEU A 1 189 ? -40.163 12.562 54.989 1.00 84.50 189 LEU A C 1
ATOM 1489 O O . LEU A 1 189 ? -40.158 12.083 56.123 1.00 84.50 189 LEU A O 1
ATOM 1493 N N . ALA A 1 190 ? -40.062 13.874 54.763 1.00 86.94 190 ALA A N 1
ATOM 1494 C CA . ALA A 1 190 ? -39.938 14.864 55.831 1.00 86.94 190 ALA A CA 1
ATOM 1495 C C . ALA A 1 190 ? -41.192 14.920 56.725 1.00 86.94 190 ALA A C 1
ATOM 1497 O O . ALA A 1 190 ? -41.076 14.993 57.949 1.00 86.94 190 ALA A O 1
ATOM 1498 N N . GLU A 1 191 ? -42.393 14.816 56.149 1.00 89.25 191 GLU A N 1
ATOM 1499 C CA . GLU A 1 191 ? -43.648 14.768 56.914 1.00 89.25 191 GLU A CA 1
ATOM 1500 C C . GLU A 1 191 ? -43.754 13.513 57.790 1.00 89.25 191 GLU A C 1
ATOM 1502 O O . GLU A 1 191 ? -44.161 13.590 58.954 1.00 89.25 191 GLU A O 1
ATOM 1507 N N . VAL A 1 192 ? -43.347 12.353 57.263 1.00 87.44 192 VAL A N 1
ATOM 1508 C CA . VAL A 1 192 ? -43.315 11.098 58.028 1.00 87.44 192 VAL A CA 1
ATOM 1509 C C . VAL A 1 192 ? -42.311 11.193 59.177 1.00 87.44 192 VAL A C 1
ATOM 1511 O O . VAL A 1 192 ? -42.643 10.825 60.304 1.00 87.44 192 VAL A O 1
ATOM 1514 N N . GLN A 1 193 ? -41.121 11.745 58.932 1.00 85.25 193 GLN A N 1
ATOM 1515 C CA . GLN A 1 193 ? -40.112 11.964 59.972 1.00 85.25 193 GLN A CA 1
ATOM 1516 C C . GLN A 1 193 ? -40.617 12.915 61.065 1.00 85.25 193 GLN A C 1
ATOM 1518 O O . GLN A 1 193 ? -40.506 12.600 62.249 1.00 85.25 193 GLN A O 1
ATOM 1523 N N . ALA A 1 194 ? -41.270 14.019 60.695 1.00 85.81 194 ALA A N 1
ATOM 1524 C CA . ALA A 1 194 ? -41.865 14.948 61.655 1.00 85.81 194 ALA A CA 1
ATOM 1525 C C . ALA A 1 194 ? -42.981 14.296 62.494 1.00 85.81 194 ALA A C 1
ATOM 1527 O O . ALA A 1 194 ? -43.127 14.589 63.683 1.00 85.81 194 ALA A O 1
ATOM 1528 N N . ARG A 1 195 ? -43.767 13.386 61.902 1.00 86.62 195 ARG A N 1
ATOM 1529 C CA . ARG A 1 195 ? -44.806 12.632 62.618 1.00 86.62 195 ARG A CA 1
ATOM 1530 C C . ARG A 1 195 ? -44.214 11.611 63.593 1.00 86.62 195 ARG A C 1
ATOM 1532 O O . ARG A 1 195 ? -44.753 11.462 64.688 1.00 86.62 195 ARG A O 1
ATOM 1539 N N . ILE A 1 196 ? -43.113 10.954 63.226 1.00 85.75 196 ILE A N 1
ATOM 1540 C CA . ILE A 1 196 ? -42.375 10.036 64.107 1.00 85.75 196 ILE A CA 1
ATOM 1541 C C . ILE A 1 196 ? -41.793 10.794 65.307 1.00 85.75 196 ILE A C 1
ATOM 1543 O O . ILE A 1 196 ? -41.975 10.360 66.442 1.00 85.75 196 ILE A O 1
ATOM 1547 N N . GLU A 1 197 ? -41.167 11.949 65.082 1.00 85.19 197 GLU A N 1
ATOM 1548 C CA . GLU A 1 197 ? -40.584 12.762 66.160 1.00 85.19 197 GLU A CA 1
ATOM 1549 C C . GLU A 1 197 ? -41.653 13.311 67.120 1.00 85.19 197 GLU A C 1
ATOM 1551 O O . GLU A 1 197 ? -41.494 13.233 68.337 1.00 85.19 197 GLU A O 1
ATOM 1556 N N . ARG A 1 198 ? -42.811 13.756 66.609 1.00 83.19 198 ARG A N 1
ATOM 1557 C CA . ARG A 1 198 ? -43.947 14.156 67.464 1.00 83.19 198 ARG A CA 1
ATOM 1558 C C . ARG A 1 198 ? -44.515 12.994 68.283 1.00 83.19 198 ARG A C 1
ATOM 1560 O O . ARG A 1 198 ? -44.907 13.200 69.428 1.00 83.19 198 ARG A O 1
ATOM 1567 N N . ALA A 1 199 ? -44.572 11.787 67.719 1.00 80.12 199 ALA A N 1
ATOM 1568 C CA . ALA A 1 199 ? -45.031 10.601 68.442 1.00 80.12 199 ALA A CA 1
ATOM 1569 C C . ALA A 1 199 ? -44.044 10.180 69.544 1.00 80.12 199 ALA A C 1
ATOM 1571 O O . ALA A 1 199 ? -44.478 9.788 70.623 1.00 80.12 199 ALA A O 1
ATOM 1572 N N . ARG A 1 200 ? -42.733 10.314 69.299 1.00 78.62 200 ARG A N 1
ATOM 1573 C CA . ARG A 1 200 ? -41.684 10.076 70.303 1.00 78.62 200 ARG A CA 1
ATOM 1574 C C . ARG A 1 200 ? -41.734 11.088 71.443 1.00 78.62 200 ARG A C 1
ATOM 1576 O O . ARG A 1 200 ? -41.675 10.678 72.594 1.00 78.62 200 ARG A O 1
ATOM 1583 N N . ALA A 1 201 ? -41.911 12.374 71.137 1.00 75.38 201 ALA A N 1
ATOM 1584 C CA . ALA A 1 201 ? -42.040 13.418 72.154 1.00 75.38 201 ALA A CA 1
ATOM 1585 C C . ALA A 1 201 ? -43.257 13.191 73.070 1.00 75.38 201 ALA A C 1
ATOM 1587 O O . ALA A 1 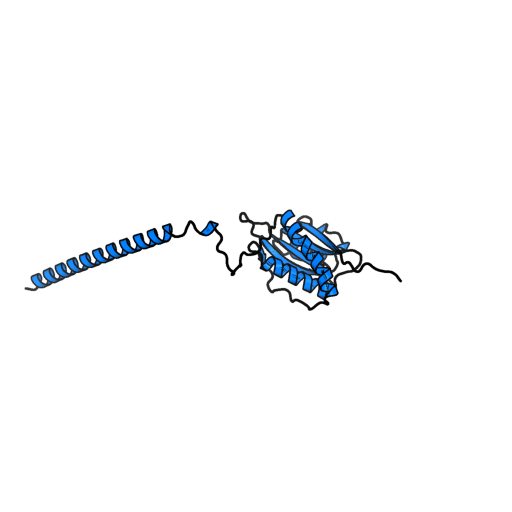201 ? -43.154 13.366 74.276 1.00 75.38 201 ALA A O 1
ATOM 1588 N N . LYS A 1 202 ? -44.382 12.722 72.513 1.00 74.69 202 LYS A N 1
ATOM 1589 C CA . LYS A 1 202 ? -45.613 12.433 73.268 1.00 74.69 202 LYS A CA 1
ATOM 1590 C C . LYS A 1 202 ? -45.562 11.135 74.091 1.00 74.69 202 LYS A C 1
ATOM 1592 O O . LYS A 1 202 ? -46.428 10.919 74.924 1.00 74.69 202 LYS A O 1
ATOM 1597 N N . ALA A 1 203 ? -44.601 10.249 73.824 1.00 68.62 203 ALA A N 1
ATOM 1598 C CA . ALA A 1 203 ? -44.393 9.011 74.581 1.00 68.62 203 ALA A CA 1
ATOM 1599 C C . ALA A 1 203 ? -43.371 9.170 75.725 1.00 68.62 203 ALA A C 1
ATOM 1601 O O . ALA A 1 203 ? -43.172 8.232 76.492 1.00 68.62 203 ALA A O 1
ATOM 1602 N N . ALA A 1 204 ? -42.701 10.325 75.801 1.00 65.00 204 ALA A N 1
ATOM 1603 C CA . ALA A 1 204 ? -41.728 10.674 76.836 1.00 65.00 204 ALA A CA 1
ATOM 1604 C C . ALA A 1 204 ? -42.313 11.585 77.940 1.00 65.00 204 ALA A C 1
ATOM 1606 O O . ALA A 1 204 ? -41.588 11.945 78.866 1.00 65.00 204 ALA A O 1
ATOM 1607 N N . GLU A 1 205 ? -43.594 11.947 77.821 1.00 56.84 205 GLU A N 1
ATOM 1608 C CA . GLU A 1 205 ? -44.413 12.689 78.795 1.00 56.84 205 GLU A CA 1
ATOM 1609 C C . GLU A 1 205 ? -45.338 11.714 79.539 1.00 56.84 205 GLU A C 1
ATOM 1611 O O . GLU A 1 205 ? -45.469 11.850 80.776 1.00 56.84 205 GLU A O 1
#

Sequence (205 aa):
MKIQPKHKVAGMLVVDRDYAIRTPEDWNVPGVYLLMDRPDAEGRWGAYVGKATTSGLRKRVLEQLERGHWYRALLIRSEGGHQLHSGEAAWLEGKLYDGLADAAQVDLHNRNRPRDLTLSDEDETSLVEYLQAVPWTLRLLGHTLHPSSSVADGGTPLLEMIEPELEKDTAQAEARELREANAAAKLKLAEVQARIERARAKAAE

Radius of gyration: 31.42 Å; chains: 1; bounding box: 67×45×108 Å

Organism: NCBI:txid2219224

pLDDT: mean 84.0, std 16.22, range [42.19, 98.44]

Foldseek 3Di:
DDPDPPQWDKDKDKDFLVCLVVPDPVQQAWAKKKFWDDQDPVLAIEIEIDTDHPRGDSNVVNVDSVVDPTGMMMTIFTPDPDGDHPQLRLQLSQVVVVQQVQFPRYDYPPPDRRDHDDDDPSSVVSSVVSVVCVQVVCVVVSNHGDGDPPPPDDDDDPVVVPDDPVVVVVVVVVVVVVVVVVVVVVVVVVVVVVVVVVVVVVVVD

Secondary structure (DSSP, 8-state):
--------EEEEEEEEGGGGGGS-GGG-SSEEEEEEPPP-TTS-EEEEEEEESTT-HHHHHHHHHHHS---EEEEEEEESSPPPPHHHHHHHHHHHHHHHHTBTTEEE--SS-----PPPHHHHHHHHHHHHHHHHHHHHTT----B-----SS---TTSSSSSHHHHHHHHHHHHHHHHHHHHHHHHHHHHHHHHHHHHHHT--